Protein AF-A0A431IAG1-F1 (afdb_monomer_lite)

pLDDT: mean 83.74, std 14.58, range [38.97, 97.44]

Sequence (246 aa):
MGTIDPARPHVEPSSPAAPSHPAVTAVIEITDTVALPYTTGLQRVARELVSRLAADPDRSAVGAATDADADAAIRYRPTVWSVGADWYRDLTPDESDRLTHPGSTMPASTALAERFPRPAATAIRRVLAVPAMRDLRSRARLAARRHAERPHLGLVLPPPDRSTVLLDLEAAWNDPVPRDLLLGPWTRAGGASAALIADVLPLMRPEWFDSVLVRDFTRFILGHLHHSDLFLCISERTRLDLLDVA

Foldseek 3Di:
DDDDDDDDDPPDPDDPDDPQDPQFEAEEECACLLVPLAADPLSVVSLVVLVVLVVCLQAEAEDDDDPVCSNHNYYYHYWYQQLQQLAIFHDDPSSVVCSNPHHHDDDPLVVVLVVDDPVVSVVSNVVCLDPVNLLVVLVVVSVVSNVVCVVPPVGGDDQDAQSYEYEYSDPVLSHSDFLLSHQVVNVVSHYAYEYEDAADCCQVPVVVDRPSSSVSSVRNLVSCVVGHPYYHYPDPVRVVRSVVRD

Structure (mmCIF, N/CA/C/O backbone):
data_AF-A0A431IAG1-F1
#
_entry.id   AF-A0A431IAG1-F1
#
loop_
_atom_site.group_PDB
_atom_site.id
_atom_site.type_symbol
_atom_site.label_atom_id
_atom_site.label_alt_id
_atom_site.label_comp_id
_atom_site.label_asym_id
_atom_site.label_entity_id
_atom_site.label_seq_id
_atom_site.pdbx_PDB_ins_code
_atom_site.Cartn_x
_atom_site.Cartn_y
_atom_site.Cartn_z
_atom_site.occupancy
_atom_site.B_iso_or_equiv
_atom_site.auth_seq_id
_atom_site.auth_comp_id
_atom_site.auth_asym_id
_atom_site.auth_atom_id
_atom_site.pdbx_PDB_model_num
ATOM 1 N N . MET A 1 1 ? -56.743 -13.733 61.150 1.00 42.94 1 MET A N 1
ATOM 2 C CA . MET A 1 1 ? -56.390 -13.912 59.725 1.00 42.94 1 MET A CA 1
ATOM 3 C C . MET A 1 1 ? -55.894 -12.569 59.225 1.00 42.94 1 MET A C 1
ATOM 5 O O . MET A 1 1 ? -56.611 -11.593 59.387 1.00 42.94 1 MET A O 1
ATOM 9 N N . GLY A 1 2 ? -54.621 -12.512 58.831 1.00 38.97 2 GLY A N 1
ATOM 10 C CA . GLY A 1 2 ? -53.828 -11.285 58.725 1.00 38.97 2 GLY A CA 1
ATOM 11 C C . GLY A 1 2 ? -54.147 -10.405 57.517 1.00 38.97 2 GLY A C 1
ATOM 12 O O . GLY A 1 2 ? -54.563 -10.882 56.466 1.00 38.97 2 GLY A O 1
ATOM 13 N N . THR A 1 3 ? -53.928 -9.114 57.734 1.00 41.12 3 THR A N 1
ATOM 14 C CA . THR A 1 3 ? -53.978 -7.968 56.822 1.00 41.12 3 THR A CA 1
ATOM 15 C C . THR A 1 3 ? -52.984 -8.091 55.663 1.00 41.12 3 THR A C 1
ATOM 17 O O . THR A 1 3 ? -51.830 -8.454 55.883 1.00 41.12 3 THR A O 1
ATOM 20 N N . ILE A 1 4 ? -53.421 -7.761 54.444 1.00 44.62 4 ILE A N 1
ATOM 21 C CA . ILE A 1 4 ? -52.582 -7.720 53.238 1.00 44.62 4 ILE A CA 1
ATOM 22 C C . ILE A 1 4 ? -52.016 -6.301 53.102 1.00 44.62 4 ILE A C 1
ATOM 24 O O . ILE A 1 4 ? -52.769 -5.332 53.042 1.00 44.62 4 ILE A O 1
ATOM 28 N N . ASP A 1 5 ? -50.691 -6.211 53.102 1.00 46.94 5 ASP A N 1
ATOM 29 C CA . ASP A 1 5 ? -49.878 -4.997 52.989 1.00 46.94 5 ASP A CA 1
ATOM 30 C C . ASP A 1 5 ? -49.765 -4.553 51.511 1.00 46.94 5 ASP A C 1
ATOM 32 O O . ASP A 1 5 ? -49.428 -5.394 50.667 1.00 46.94 5 ASP A O 1
ATOM 36 N N . PRO A 1 6 ? -50.065 -3.292 51.137 1.00 47.78 6 PRO A N 1
ATOM 37 C CA . PRO A 1 6 ? -49.896 -2.820 49.770 1.00 47.78 6 PRO A CA 1
ATOM 38 C C . PRO A 1 6 ? -48.500 -2.211 49.543 1.00 47.78 6 PRO A C 1
ATOM 40 O O . PRO A 1 6 ? -47.968 -1.494 50.380 1.00 47.78 6 PRO A O 1
ATOM 43 N N . ALA A 1 7 ? -47.983 -2.417 48.327 1.00 49.44 7 ALA A N 1
ATOM 44 C CA . ALA A 1 7 ? -46.804 -1.782 47.722 1.00 49.44 7 ALA A CA 1
ATOM 45 C C . ALA A 1 7 ? -45.414 -2.355 48.077 1.00 49.44 7 ALA A C 1
ATOM 47 O O . ALA A 1 7 ? -44.673 -1.841 48.912 1.00 49.44 7 ALA A O 1
ATOM 48 N N . ARG A 1 8 ? -44.965 -3.314 47.255 1.00 44.56 8 ARG A N 1
ATOM 49 C CA . ARG A 1 8 ? -43.564 -3.355 46.811 1.00 44.56 8 ARG A CA 1
ATOM 50 C C . ARG A 1 8 ? -43.520 -3.073 45.308 1.00 44.56 8 ARG A C 1
ATOM 52 O O . ARG A 1 8 ? -44.146 -3.824 44.562 1.00 44.56 8 ARG A O 1
ATOM 59 N N . PRO A 1 9 ? -42.823 -2.023 44.842 1.00 45.06 9 PRO A N 1
ATOM 60 C CA . PRO A 1 9 ? -42.571 -1.862 43.419 1.00 45.06 9 PRO A CA 1
ATOM 61 C C . PRO A 1 9 ? -41.718 -3.038 42.934 1.00 45.06 9 PRO A C 1
ATOM 63 O O . PRO A 1 9 ? -40.683 -3.355 43.525 1.00 45.06 9 PRO A O 1
ATOM 66 N N . HIS A 1 10 ? -42.177 -3.702 41.874 1.00 42.09 10 HIS A N 1
ATOM 67 C CA . HIS A 1 10 ? -41.367 -4.651 41.124 1.00 42.09 10 HIS A CA 1
ATOM 68 C C . HIS A 1 10 ? -40.182 -3.883 40.532 1.00 42.09 10 HIS A C 1
ATOM 70 O O . HIS A 1 10 ? -40.342 -3.107 39.596 1.00 42.09 10 HIS A O 1
ATOM 76 N N . VAL A 1 11 ? -38.996 -4.075 41.105 1.00 49.94 11 VAL A N 1
ATOM 77 C CA . VAL A 1 11 ? -37.746 -3.739 40.428 1.00 49.94 11 VAL A CA 1
ATOM 78 C C . VAL A 1 11 ? -37.545 -4.842 39.400 1.00 49.94 11 VAL A C 1
ATOM 80 O O . VAL A 1 11 ? -37.226 -5.976 39.762 1.00 49.94 11 VAL A O 1
ATOM 83 N N . GLU A 1 12 ? -37.822 -4.541 38.132 1.00 41.91 12 GLU A N 1
ATOM 84 C CA . GLU A 1 12 ? -37.371 -5.398 37.041 1.00 41.91 12 GLU A CA 1
ATOM 85 C C . GLU A 1 12 ? -35.846 -5.519 37.148 1.00 41.91 12 GLU A C 1
ATOM 87 O O . GLU A 1 12 ? -35.165 -4.498 37.288 1.00 41.91 12 GLU A O 1
ATOM 92 N N . PRO A 1 13 ? -35.282 -6.738 37.141 1.00 41.75 13 PRO A N 1
ATOM 93 C CA . PRO A 1 13 ? -33.844 -6.882 37.051 1.00 41.75 13 PRO A CA 1
ATOM 94 C C . PRO A 1 13 ? -33.412 -6.250 35.732 1.00 41.75 13 PRO A C 1
ATOM 96 O O . PRO A 1 13 ? -33.809 -6.708 34.659 1.00 41.75 13 PRO A O 1
ATOM 99 N N . SER A 1 14 ? -32.625 -5.178 35.826 1.00 48.50 14 SER A N 1
ATOM 100 C CA . SER A 1 14 ? -31.938 -4.568 34.698 1.00 48.50 14 SER A CA 1
ATOM 101 C C . SER A 1 14 ? -31.304 -5.695 33.893 1.00 48.50 14 SER A C 1
ATOM 103 O O . SER A 1 14 ? -30.458 -6.423 34.421 1.00 48.50 14 SER A O 1
ATOM 105 N N . SER A 1 15 ? -31.748 -5.885 32.647 1.00 45.06 15 SER A N 1
ATOM 106 C CA . SER A 1 15 ? -31.074 -6.818 31.747 1.00 45.06 15 SER A CA 1
ATOM 107 C C . SER A 1 15 ? -29.585 -6.474 31.755 1.00 45.06 15 SER A C 1
ATOM 109 O O . SER A 1 15 ? -29.257 -5.286 31.655 1.00 45.06 15 SER A O 1
ATOM 111 N N . PRO A 1 16 ? -28.679 -7.457 31.909 1.00 43.50 16 PRO A N 1
ATOM 112 C CA . PRO A 1 16 ? -27.265 -7.184 31.738 1.00 43.50 16 PRO A CA 1
ATOM 113 C C . PRO A 1 16 ? -27.102 -6.557 30.355 1.00 43.50 16 PRO A C 1
ATOM 115 O O . PRO A 1 16 ? -27.591 -7.114 29.369 1.00 43.50 16 PRO A O 1
ATOM 118 N N . ALA A 1 17 ? -26.495 -5.367 30.308 1.00 47.59 17 ALA A N 1
ATOM 119 C CA . ALA A 1 17 ? -26.147 -4.715 29.056 1.00 47.59 17 ALA A CA 1
ATOM 120 C C . ALA A 1 17 ? -25.493 -5.768 28.158 1.00 47.59 17 ALA A C 1
ATOM 122 O O . ALA A 1 17 ? -24.587 -6.483 28.603 1.00 47.59 17 ALA A O 1
ATOM 123 N N . ALA A 1 18 ? -26.025 -5.930 26.945 1.00 41.41 18 ALA A N 1
ATOM 124 C CA . ALA A 1 18 ? -25.477 -6.874 25.988 1.00 41.41 18 ALA A CA 1
ATOM 125 C C . ALA A 1 18 ? -23.963 -6.625 25.886 1.00 41.41 18 ALA A C 1
ATOM 127 O O . ALA A 1 18 ? -23.555 -5.461 25.862 1.00 41.41 18 ALA A O 1
ATOM 128 N N . PRO A 1 19 ? -23.124 -7.675 25.887 1.00 40.66 19 PRO A N 1
ATOM 129 C CA . PRO A 1 19 ? -21.687 -7.493 25.780 1.00 40.66 19 PRO A CA 1
ATOM 130 C C . PRO A 1 19 ? -21.401 -6.674 24.520 1.00 40.66 19 PRO A C 1
ATOM 132 O O . PRO A 1 19 ? -21.745 -7.098 23.418 1.00 40.66 19 PRO A O 1
ATOM 135 N N . SER A 1 20 ? -20.811 -5.489 24.696 1.00 51.41 20 SER A N 1
ATOM 136 C CA . SER A 1 20 ? -20.268 -4.685 23.607 1.00 51.41 20 SER A CA 1
ATOM 137 C C . SER A 1 20 ? -19.291 -5.581 22.853 1.00 51.41 20 SER A C 1
ATOM 139 O O . SER A 1 20 ? -18.236 -5.934 23.388 1.00 51.41 20 SER A O 1
ATOM 141 N N . HIS A 1 21 ? -19.669 -6.048 21.663 1.00 47.19 21 HIS A N 1
ATOM 142 C CA . HIS A 1 21 ? -18.746 -6.793 20.816 1.00 47.19 21 HIS A CA 1
ATOM 143 C C . HIS A 1 21 ? -17.464 -5.961 20.660 1.00 47.19 21 HIS A C 1
ATOM 145 O O . HIS A 1 21 ? -17.564 -4.740 20.525 1.00 47.19 21 HIS A O 1
ATOM 151 N N . PRO A 1 22 ? -16.267 -6.570 20.709 1.00 52.97 22 PRO A N 1
ATOM 152 C CA . PRO A 1 22 ? -15.047 -5.810 20.495 1.00 52.97 22 PRO A CA 1
ATOM 153 C C . PRO A 1 22 ? -15.107 -5.209 19.089 1.00 52.97 22 PRO A C 1
ATOM 155 O O . PRO A 1 22 ? -15.224 -5.943 18.106 1.00 52.97 22 PRO A O 1
ATOM 158 N N . ALA A 1 23 ? -15.080 -3.878 19.009 1.00 75.69 23 ALA A N 1
ATOM 159 C CA . ALA A 1 23 ? -15.012 -3.155 17.750 1.00 75.69 23 ALA A CA 1
ATOM 160 C C . ALA A 1 23 ? -13.800 -3.662 16.960 1.00 75.69 23 ALA A C 1
ATOM 162 O O . ALA A 1 23 ? -12.670 -3.649 17.457 1.00 75.69 23 ALA A O 1
ATOM 163 N N . VAL A 1 24 ? -14.027 -4.134 15.736 1.00 87.12 24 VAL A N 1
ATOM 164 C CA . VAL A 1 24 ? -12.925 -4.551 14.863 1.00 87.12 24 VAL A CA 1
ATOM 165 C C . VAL A 1 24 ? -12.148 -3.302 14.469 1.00 87.12 24 VAL A C 1
ATOM 167 O O . VAL A 1 24 ? -12.741 -2.323 14.022 1.00 87.12 24 VAL A O 1
ATOM 170 N N . THR A 1 25 ? -10.825 -3.322 14.607 1.00 90.94 25 THR A N 1
ATOM 171 C CA . THR A 1 25 ? -9.966 -2.242 14.113 1.00 90.94 25 THR A CA 1
ATOM 172 C C . THR A 1 25 ? -9.345 -2.652 12.783 1.00 90.94 25 THR A C 1
ATOM 174 O O . THR A 1 25 ? -8.474 -3.514 12.731 1.00 90.94 25 THR A O 1
ATOM 177 N N . ALA A 1 26 ? -9.779 -2.019 11.700 1.00 92.94 26 ALA A N 1
ATOM 178 C CA . ALA A 1 26 ? -9.187 -2.145 10.379 1.00 92.94 26 ALA A CA 1
ATOM 179 C C . ALA A 1 26 ? -8.084 -1.090 10.207 1.00 92.94 26 ALA A C 1
ATOM 181 O O . ALA A 1 26 ? -8.354 0.082 9.950 1.00 92.94 26 ALA A O 1
ATOM 182 N N . VAL A 1 27 ? -6.832 -1.501 10.361 1.00 95.44 27 VAL A N 1
ATOM 183 C CA . VAL A 1 27 ? -5.648 -0.683 10.095 1.00 95.44 27 VAL A CA 1
ATOM 184 C C . VAL A 1 27 ? -5.444 -0.614 8.586 1.00 95.44 27 VAL A C 1
ATOM 186 O O . VAL A 1 27 ? -5.145 -1.624 7.964 1.00 95.44 27 VAL A O 1
ATOM 189 N N . ILE A 1 28 ? -5.645 0.553 7.981 1.00 95.19 28 ILE A N 1
ATOM 190 C CA . ILE A 1 28 ? -5.535 0.732 6.532 1.00 95.19 28 ILE A CA 1
ATOM 191 C C . ILE A 1 28 ? -4.123 1.201 6.212 1.00 95.19 28 ILE A C 1
ATOM 193 O O . ILE A 1 28 ? -3.739 2.319 6.558 1.00 95.19 28 ILE A O 1
ATOM 197 N N . GLU A 1 29 ? -3.362 0.357 5.530 1.00 93.69 29 GLU A N 1
ATOM 198 C CA . GLU A 1 29 ? -2.002 0.685 5.129 1.00 93.69 29 GLU A CA 1
ATOM 199 C C . GLU A 1 29 ? -2.008 1.668 3.953 1.00 93.69 29 GLU A C 1
ATOM 201 O O . GLU A 1 29 ? -2.563 1.370 2.896 1.00 93.69 29 GLU A O 1
ATOM 206 N N . ILE A 1 30 ? -1.412 2.851 4.152 1.00 93.81 30 ILE A N 1
ATOM 207 C CA . ILE A 1 30 ? -1.422 3.959 3.179 1.00 93.81 30 ILE A CA 1
ATOM 208 C C . ILE A 1 30 ? -0.059 4.658 3.017 1.00 93.81 30 ILE A C 1
ATOM 210 O O . ILE A 1 30 ? 0.004 5.827 2.611 1.00 93.81 30 ILE A O 1
ATOM 214 N N . THR A 1 31 ? 1.047 3.983 3.359 1.00 92.69 31 THR A N 1
ATOM 215 C CA . THR A 1 31 ? 2.400 4.576 3.344 1.00 92.69 31 THR A CA 1
ATOM 216 C C . THR A 1 31 ? 2.726 5.255 2.022 1.00 92.69 31 THR A C 1
ATOM 218 O O . THR A 1 31 ? 3.109 6.426 2.002 1.00 92.69 31 THR A O 1
ATOM 221 N N . ASP A 1 32 ? 2.568 4.552 0.903 1.00 90.06 32 ASP A N 1
ATOM 222 C CA . ASP A 1 32 ? 2.935 5.092 -0.404 1.00 90.06 32 ASP A CA 1
ATOM 223 C C . ASP A 1 32 ? 1.894 6.090 -0.930 1.00 90.06 32 ASP A C 1
ATOM 225 O O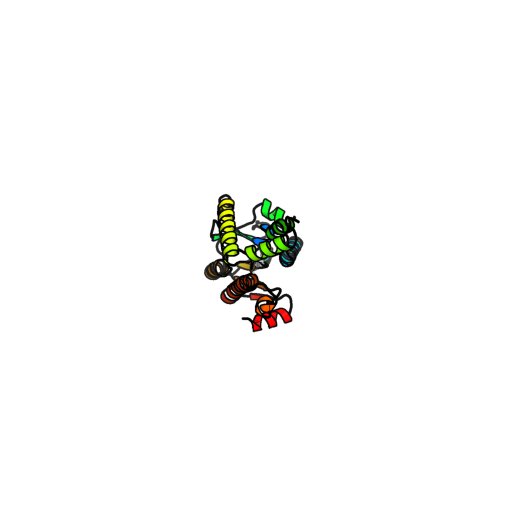 . ASP A 1 32 ? 2.267 7.055 -1.606 1.00 90.06 32 ASP A O 1
ATOM 229 N N . THR A 1 33 ? 0.619 5.935 -0.562 1.00 91.38 33 THR A N 1
ATOM 230 C CA . THR A 1 33 ? -0.470 6.873 -0.860 1.00 91.38 33 THR A CA 1
ATOM 231 C C . THR A 1 33 ? -0.148 8.268 -0.351 1.00 91.38 33 THR A C 1
ATOM 233 O O . THR A 1 33 ? -0.371 9.230 -1.089 1.00 91.38 33 THR A O 1
ATOM 236 N N . VAL A 1 34 ? 0.388 8.407 0.866 1.00 91.50 34 VAL A N 1
ATOM 237 C CA . VAL A 1 34 ? 0.715 9.724 1.447 1.00 91.50 34 VAL A CA 1
ATOM 238 C C . VAL A 1 34 ? 2.173 10.142 1.257 1.00 91.50 34 VAL A C 1
ATOM 240 O O . VAL A 1 34 ? 2.475 11.329 1.397 1.00 91.50 34 VAL A O 1
ATOM 243 N N . ALA A 1 35 ? 3.085 9.215 0.944 1.00 88.06 35 ALA A N 1
ATOM 244 C CA . ALA A 1 35 ? 4.505 9.522 0.751 1.00 88.06 35 ALA A CA 1
ATOM 245 C C . ALA A 1 35 ? 4.861 9.931 -0.686 1.00 88.06 35 ALA A C 1
ATOM 247 O O . ALA A 1 35 ? 5.852 10.638 -0.897 1.00 88.06 35 ALA A O 1
ATOM 248 N N . LEU A 1 36 ? 4.113 9.464 -1.690 1.00 84.81 36 LEU A N 1
ATOM 249 C CA . LEU A 1 36 ? 4.396 9.785 -3.086 1.00 84.81 36 LEU A CA 1
ATOM 250 C C . LEU A 1 36 ? 3.768 11.133 -3.480 1.00 84.81 36 LEU A C 1
ATOM 252 O O . LEU A 1 36 ? 2.621 11.412 -3.144 1.00 84.81 36 LEU A O 1
ATOM 256 N N . PRO A 1 37 ? 4.486 11.987 -4.235 1.00 79.94 37 PRO A N 1
ATOM 257 C CA . PRO A 1 37 ? 4.002 13.324 -4.586 1.00 79.94 37 PRO A CA 1
ATOM 258 C C . PRO A 1 37 ? 3.074 13.316 -5.821 1.00 79.94 37 PRO A C 1
ATOM 260 O O . PRO A 1 37 ? 2.817 14.358 -6.429 1.00 79.94 37 PRO A O 1
ATOM 263 N N . TYR A 1 38 ? 2.627 12.127 -6.222 1.00 82.25 38 TYR A N 1
ATOM 264 C CA . TYR A 1 38 ? 1.766 11.836 -7.361 1.00 82.25 38 TYR A CA 1
ATOM 265 C C . TYR A 1 38 ? 0.785 10.735 -6.968 1.00 82.25 38 TYR A C 1
ATOM 267 O O . TYR A 1 38 ? 1.046 9.994 -6.025 1.00 82.25 38 TYR A O 1
ATOM 275 N N . THR A 1 39 ? -0.315 10.604 -7.711 1.00 84.00 39 THR A N 1
ATOM 276 C CA . THR A 1 39 ? -1.381 9.644 -7.386 1.00 84.00 39 THR A CA 1
ATOM 277 C C . THR A 1 39 ? -1.566 8.612 -8.499 1.00 84.00 39 THR A C 1
ATOM 279 O O . THR A 1 39 ? -1.832 8.968 -9.651 1.00 84.00 39 THR A O 1
ATOM 282 N N . THR A 1 40 ? -1.460 7.327 -8.162 1.00 85.25 40 THR A N 1
ATOM 283 C CA . THR A 1 40 ? -1.791 6.201 -9.052 1.00 85.25 40 THR A CA 1
ATOM 284 C C . THR A 1 40 ? -3.286 5.852 -9.003 1.00 85.25 40 THR A C 1
ATOM 286 O O . THR A 1 40 ? -4.050 6.408 -8.216 1.00 85.25 40 THR A O 1
ATOM 289 N N . GLY A 1 41 ? -3.734 4.927 -9.860 1.00 85.88 41 GLY A N 1
ATOM 290 C CA . GLY A 1 41 ? -5.124 4.455 -9.846 1.00 85.88 41 GLY A CA 1
ATOM 291 C C . GLY A 1 41 ? -5.538 3.851 -8.500 1.00 85.88 41 GLY A C 1
ATOM 292 O O . GLY A 1 41 ? -6.564 4.243 -7.956 1.00 85.88 41 GLY A O 1
ATOM 293 N N . LEU A 1 42 ? -4.713 2.969 -7.932 1.00 86.81 42 LEU A N 1
ATOM 294 C CA . LEU A 1 42 ? -4.999 2.318 -6.647 1.00 86.81 42 LEU A CA 1
ATOM 295 C C . LEU A 1 42 ? -4.940 3.288 -5.464 1.00 86.81 42 LEU A C 1
ATOM 297 O O . LEU A 1 42 ? -5.784 3.225 -4.580 1.00 86.81 42 LEU A O 1
ATOM 301 N N . GLN A 1 43 ? -4.052 4.280 -5.507 1.00 90.00 43 GLN A N 1
ATOM 302 C CA . GLN A 1 43 ? -4.020 5.330 -4.485 1.00 90.00 43 GLN A CA 1
ATOM 303 C C . GLN A 1 43 ? -5.283 6.202 -4.506 1.00 90.00 43 GLN A C 1
ATOM 305 O O . GLN A 1 43 ? -5.741 6.640 -3.453 1.00 90.00 43 GLN A O 1
ATOM 310 N N . ARG A 1 44 ? -5.894 6.434 -5.682 1.00 89.75 44 ARG A N 1
ATOM 311 C CA . ARG A 1 44 ? -7.226 7.067 -5.751 1.00 89.75 44 ARG A CA 1
ATOM 312 C C . ARG A 1 44 ? -8.296 6.201 -5.093 1.00 89.75 44 ARG A C 1
ATOM 314 O O . ARG A 1 44 ? -9.139 6.748 -4.397 1.00 89.75 44 ARG A O 1
ATOM 321 N N . VAL A 1 45 ? -8.248 4.881 -5.290 1.00 89.38 45 VAL A N 1
ATOM 322 C CA . VAL A 1 45 ? -9.185 3.942 -4.650 1.00 89.38 45 VAL A CA 1
ATOM 323 C C . VAL A 1 45 ? -9.038 3.979 -3.131 1.00 89.38 45 VAL A C 1
ATOM 325 O O . VAL A 1 45 ? -10.044 4.122 -2.445 1.00 89.38 45 VAL A O 1
ATOM 328 N N . ALA A 1 46 ? -7.810 3.924 -2.605 1.00 91.31 46 ALA A N 1
ATOM 329 C CA . ALA A 1 46 ? -7.561 4.005 -1.166 1.00 91.31 46 ALA A CA 1
ATOM 330 C C . ALA A 1 46 ? -8.106 5.313 -0.564 1.00 91.31 46 ALA A C 1
ATOM 332 O O . ALA A 1 46 ? -8.830 5.285 0.429 1.00 91.31 46 ALA A O 1
ATOM 333 N N . ARG A 1 47 ? -7.831 6.457 -1.206 1.00 92.56 47 ARG A N 1
ATOM 334 C CA . ARG A 1 47 ? -8.324 7.780 -0.777 1.00 92.56 47 ARG A CA 1
ATOM 335 C C . ARG A 1 47 ? -9.845 7.875 -0.797 1.00 92.56 47 ARG A C 1
ATOM 337 O O . ARG A 1 47 ? -10.441 8.312 0.182 1.00 92.56 47 ARG A O 1
ATOM 344 N N . GLU A 1 48 ? -10.465 7.444 -1.892 1.00 91.88 48 GLU A N 1
ATOM 345 C CA . GLU A 1 48 ? -11.921 7.445 -2.039 1.00 91.88 48 GLU A CA 1
ATOM 346 C C . GLU A 1 48 ? -12.579 6.540 -0.994 1.00 91.88 48 GLU A C 1
ATOM 348 O O . GLU A 1 48 ? -13.568 6.931 -0.378 1.00 91.88 48 GLU A O 1
ATOM 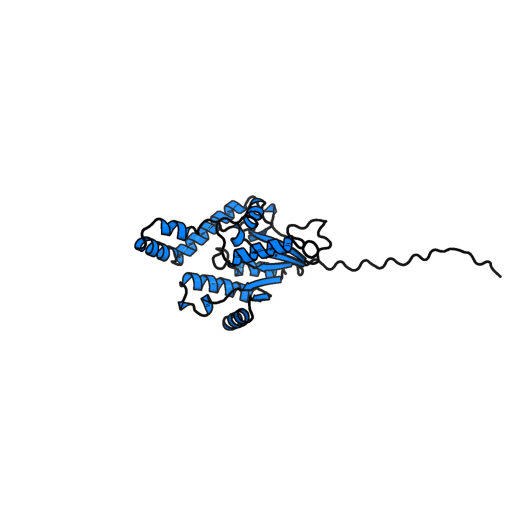353 N N . LEU A 1 49 ? -12.019 5.350 -0.750 1.00 89.62 49 LEU A N 1
ATOM 354 C CA . LEU A 1 49 ? -12.536 4.436 0.261 1.00 89.62 49 LEU A CA 1
ATOM 355 C C . LEU A 1 49 ? -12.467 5.065 1.654 1.00 89.62 49 LEU A C 1
ATOM 357 O O . LEU A 1 49 ? -13.483 5.111 2.339 1.00 89.62 49 LEU A O 1
ATOM 361 N N . VAL A 1 50 ? -11.303 5.586 2.055 1.00 90.38 50 VAL A N 1
ATOM 362 C CA . VAL A 1 50 ? -11.141 6.237 3.364 1.00 90.38 50 VAL A CA 1
ATOM 363 C C . VAL A 1 50 ? -12.096 7.425 3.507 1.00 90.38 50 VAL A C 1
ATOM 365 O O . VAL A 1 50 ? -12.742 7.564 4.542 1.00 90.38 50 VAL A O 1
ATOM 368 N N . SER A 1 51 ? -12.247 8.244 2.461 1.00 90.44 51 SER A N 1
ATOM 369 C CA . SER A 1 51 ? -13.172 9.382 2.470 1.00 90.44 51 SER A CA 1
ATOM 370 C C . SER A 1 51 ? -14.630 8.951 2.641 1.00 90.44 51 SER A C 1
ATOM 372 O O . SER A 1 51 ? -15.353 9.567 3.422 1.00 90.44 51 SER A O 1
ATOM 374 N N . ARG A 1 52 ? -15.067 7.884 1.960 1.00 89.56 52 ARG A N 1
ATOM 375 C CA . ARG A 1 52 ? -16.433 7.355 2.101 1.00 89.56 52 ARG A CA 1
ATOM 376 C C . ARG A 1 52 ? -16.684 6.737 3.468 1.00 89.56 52 ARG A C 1
ATOM 378 O O . ARG A 1 52 ? -17.753 6.952 4.022 1.00 89.56 52 ARG A O 1
ATOM 385 N N . LEU A 1 53 ? -15.707 6.011 4.010 1.00 87.00 53 LEU A N 1
ATOM 386 C CA . LEU A 1 53 ? -15.791 5.442 5.356 1.00 87.00 53 LEU A CA 1
ATOM 387 C C . LEU A 1 53 ? -15.895 6.541 6.421 1.00 87.00 53 LEU A C 1
ATOM 389 O O . LEU A 1 53 ? -16.633 6.384 7.384 1.00 87.00 53 LEU A O 1
ATOM 393 N N . ALA A 1 54 ? -15.213 7.674 6.226 1.00 81.88 54 ALA A N 1
ATOM 394 C CA . ALA A 1 54 ? -15.302 8.821 7.130 1.00 81.88 54 ALA A CA 1
ATOM 395 C C . ALA A 1 54 ? -16.646 9.567 7.037 1.00 81.88 54 ALA A C 1
ATOM 397 O O . ALA A 1 54 ? -17.029 10.259 7.976 1.00 81.88 54 ALA A O 1
ATOM 398 N N . ALA A 1 55 ? -17.356 9.441 5.913 1.00 80.94 55 ALA A N 1
ATOM 399 C CA . ALA A 1 55 ? -18.650 10.082 5.683 1.00 80.94 55 ALA A CA 1
ATOM 400 C C . ALA A 1 55 ? -19.856 9.248 6.167 1.00 80.94 55 ALA A C 1
ATOM 402 O O . ALA A 1 55 ? -20.980 9.743 6.098 1.00 80.94 55 ALA A O 1
ATOM 403 N N . ASP A 1 56 ? -19.640 8.017 6.651 1.00 76.75 56 ASP A N 1
ATOM 404 C CA . ASP A 1 56 ? -20.673 7.111 7.186 1.00 76.75 56 ASP A CA 1
ATOM 405 C C . ASP A 1 56 ? -20.476 6.874 8.704 1.00 76.75 56 ASP A C 1
ATOM 407 O O . ASP A 1 56 ? -20.053 5.789 9.127 1.00 76.75 56 ASP A O 1
ATOM 411 N N . PRO A 1 57 ? -20.738 7.896 9.548 1.00 65.88 57 PRO A N 1
ATOM 412 C CA . PRO A 1 57 ? -20.435 7.857 10.981 1.00 65.88 57 PRO A CA 1
ATOM 413 C C . PRO A 1 57 ? -21.288 6.843 11.755 1.00 65.88 57 PRO A C 1
ATOM 415 O O . PRO A 1 57 ? -20.868 6.366 12.805 1.00 65.88 57 PRO A O 1
ATOM 418 N N . ASP A 1 58 ? -22.454 6.463 11.224 1.00 63.28 58 ASP A N 1
ATOM 419 C CA . ASP A 1 58 ? -23.370 5.513 11.867 1.00 63.28 58 ASP A CA 1
ATOM 420 C C . ASP A 1 58 ? -22.840 4.067 11.828 1.00 63.28 58 ASP A C 1
ATOM 422 O O . ASP A 1 58 ? -23.359 3.183 12.512 1.00 63.28 58 ASP A O 1
ATOM 426 N N . ARG A 1 59 ? -21.818 3.793 11.003 1.00 61.72 59 ARG A N 1
ATOM 427 C CA . ARG A 1 59 ? -21.262 2.445 10.796 1.00 61.72 59 ARG A CA 1
ATOM 428 C C . ARG A 1 59 ? -19.761 2.354 11.016 1.00 61.72 59 ARG A C 1
ATOM 430 O O . ARG A 1 59 ? -19.243 1.241 11.118 1.00 61.72 59 ARG A O 1
ATOM 437 N N . SER A 1 60 ? -19.053 3.480 11.000 1.00 62.62 60 SER A N 1
ATOM 438 C CA . SER A 1 60 ? -17.594 3.521 10.922 1.00 62.62 60 SER A CA 1
ATOM 439 C C . SER A 1 60 ? -17.025 4.715 11.683 1.00 62.62 60 SER A C 1
ATOM 441 O O . SER A 1 60 ? -17.396 5.854 11.429 1.00 62.62 60 SER A O 1
ATOM 443 N N . ALA A 1 61 ? -16.058 4.456 12.562 1.00 73.25 61 ALA A N 1
ATOM 444 C CA . ALA A 1 61 ? -15.180 5.497 13.097 1.00 73.25 61 ALA A CA 1
ATOM 445 C C . ALA A 1 61 ? -13.880 5.520 12.286 1.00 73.25 61 ALA A C 1
ATOM 447 O O . ALA A 1 61 ? -13.308 4.456 12.038 1.00 73.25 61 ALA A O 1
ATOM 448 N N . VAL A 1 62 ? -13.400 6.699 11.877 1.00 75.56 62 VAL A N 1
ATOM 449 C CA . VAL A 1 62 ? -12.149 6.833 11.113 1.00 75.56 62 VAL A CA 1
ATOM 450 C C . VAL A 1 62 ? -11.125 7.668 11.871 1.00 75.56 62 VAL A C 1
ATOM 452 O O . VAL A 1 62 ? -11.376 8.829 12.179 1.00 75.56 62 VAL A O 1
ATOM 455 N N . GLY A 1 63 ? -9.943 7.097 12.113 1.00 72.75 63 GLY A N 1
ATOM 456 C CA . GLY A 1 63 ? -8.829 7.767 12.791 1.00 72.75 63 GLY A CA 1
ATOM 457 C C . GLY A 1 63 ? -8.430 7.115 14.117 1.00 72.75 63 GLY A C 1
ATOM 458 O O . GLY A 1 63 ? -8.680 5.930 14.351 1.00 72.75 63 GLY A O 1
ATOM 459 N N . ALA A 1 64 ? -7.741 7.882 14.967 1.00 67.62 64 ALA A N 1
ATOM 460 C CA . ALA A 1 64 ? -7.355 7.436 16.304 1.00 67.62 64 ALA A CA 1
ATOM 461 C C . ALA A 1 64 ? -8.593 7.263 17.198 1.00 67.62 64 ALA A C 1
ATOM 463 O O . ALA A 1 64 ? -9.557 8.010 17.069 1.00 67.62 64 ALA A O 1
ATOM 464 N N . ALA A 1 65 ? -8.553 6.286 18.109 1.00 66.12 65 ALA A N 1
ATOM 465 C CA . ALA A 1 65 ? -9.679 5.992 18.989 1.00 66.12 65 ALA A CA 1
ATOM 466 C C . ALA A 1 65 ? -10.004 7.180 19.906 1.00 66.12 65 ALA A C 1
ATOM 468 O O . ALA A 1 65 ? -9.137 7.654 20.643 1.00 66.12 65 ALA A O 1
ATOM 469 N N . THR A 1 66 ? -11.262 7.607 19.891 1.00 66.62 66 THR A N 1
ATOM 470 C CA . THR A 1 66 ? -11.831 8.569 20.836 1.00 66.62 66 THR A CA 1
ATOM 471 C C . THR A 1 66 ? -12.955 7.921 21.644 1.00 66.62 66 THR A C 1
ATOM 473 O O . THR A 1 66 ? -13.543 6.925 21.221 1.00 66.62 66 THR A O 1
ATOM 476 N N . ASP A 1 67 ? -13.284 8.488 22.808 1.00 61.53 67 ASP A N 1
ATOM 477 C CA . ASP A 1 67 ? -14.378 7.986 23.658 1.00 61.53 67 ASP A CA 1
ATOM 478 C C . ASP A 1 67 ? -15.749 8.034 22.952 1.00 61.53 67 ASP A C 1
ATOM 480 O O . ASP A 1 67 ? -16.656 7.285 23.305 1.00 61.53 67 ASP A O 1
ATOM 484 N N . ALA A 1 68 ? -15.893 8.879 21.924 1.00 60.66 68 ALA A N 1
ATOM 485 C CA . ALA A 1 68 ? -17.095 8.982 21.098 1.00 60.66 68 ALA A CA 1
ATOM 486 C C . ALA A 1 68 ? -17.267 7.806 20.114 1.00 60.66 68 ALA A C 1
ATOM 488 O O . ALA A 1 68 ? -18.352 7.625 19.571 1.00 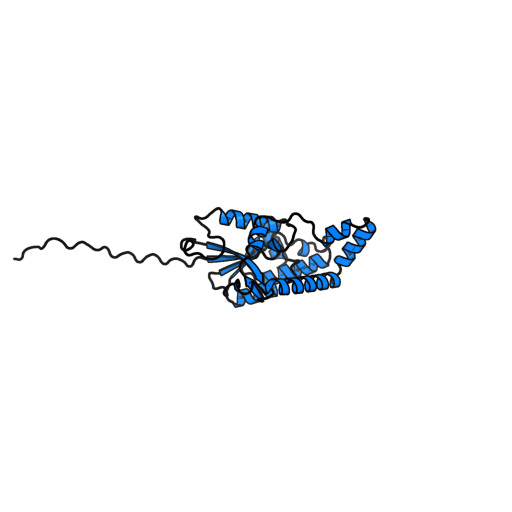60.66 68 ALA A O 1
ATOM 489 N N . ASP A 1 69 ? -16.229 6.987 19.912 1.00 62.78 69 ASP A N 1
ATOM 490 C CA . ASP A 1 69 ? -16.223 5.876 18.951 1.00 62.78 69 ASP A CA 1
ATOM 491 C C . ASP A 1 69 ? -16.629 4.533 19.582 1.00 62.78 69 ASP A C 1
ATOM 493 O O . ASP A 1 69 ? -16.402 3.479 18.983 1.00 62.78 69 ASP A O 1
ATOM 497 N N . ALA A 1 70 ? -17.147 4.540 20.815 1.00 62.22 70 ALA A N 1
ATOM 498 C CA . ALA A 1 70 ? -17.466 3.323 21.565 1.00 62.22 70 ALA A CA 1
ATOM 499 C C . ALA A 1 70 ? -18.566 2.472 20.901 1.00 62.22 70 ALA A C 1
ATOM 501 O O . ALA A 1 70 ? -18.560 1.250 21.049 1.00 62.22 70 ALA A O 1
ATOM 502 N N . ASP A 1 71 ? -19.457 3.109 20.137 1.00 64.31 71 ASP A N 1
ATOM 503 C CA . ASP A 1 71 ? -20.615 2.462 19.510 1.00 64.31 71 ASP A CA 1
ATOM 504 C C . ASP A 1 71 ? -20.346 1.983 18.067 1.00 64.31 71 ASP A C 1
ATOM 506 O O . ASP A 1 71 ? -21.179 1.296 17.471 1.00 64.31 71 ASP A O 1
ATOM 510 N N . ALA A 1 72 ? -19.183 2.307 17.485 1.00 68.19 72 ALA A N 1
ATOM 511 C CA . ALA A 1 72 ? -18.850 1.912 16.117 1.00 68.19 72 ALA A CA 1
ATOM 512 C C . ALA A 1 72 ? -18.508 0.414 16.028 1.00 68.19 72 ALA A C 1
ATOM 514 O O . ALA A 1 72 ? -17.600 -0.078 16.699 1.00 68.19 72 ALA A O 1
ATOM 515 N N . ALA A 1 73 ? -19.180 -0.313 15.128 1.00 76.00 73 ALA A N 1
ATOM 516 C CA . ALA A 1 73 ? -18.922 -1.740 14.912 1.00 76.00 73 ALA A CA 1
ATOM 517 C C . ALA A 1 73 ? -17.518 -2.014 14.337 1.00 76.00 73 ALA A C 1
ATOM 519 O O . ALA A 1 73 ? -16.896 -3.034 14.652 1.00 76.00 73 ALA A O 1
ATOM 520 N N . ILE A 1 74 ? -17.023 -1.108 13.485 1.00 84.31 74 ILE A N 1
ATOM 521 C CA . ILE A 1 74 ? -15.685 -1.168 12.890 1.00 84.31 74 ILE A CA 1
ATOM 522 C C . ILE A 1 74 ? -15.027 0.208 12.997 1.00 84.31 74 ILE A C 1
ATOM 524 O O . ILE A 1 74 ? -15.614 1.228 12.633 1.00 84.31 74 ILE A O 1
ATOM 528 N N . ARG A 1 75 ? -13.774 0.225 13.450 1.00 87.06 75 ARG A N 1
ATOM 529 C CA . ARG A 1 75 ? -12.900 1.396 13.420 1.00 87.06 75 ARG A CA 1
ATOM 530 C C . ARG A 1 75 ? -11.889 1.246 12.295 1.00 87.06 75 ARG A C 1
ATOM 532 O O . ARG A 1 75 ? -11.090 0.316 12.305 1.00 87.06 75 ARG A O 1
ATOM 539 N N . TYR A 1 76 ? -11.874 2.181 11.359 1.00 90.12 76 TYR A N 1
ATOM 540 C CA . TYR A 1 76 ? -10.878 2.244 10.300 1.00 90.12 76 TYR A CA 1
ATOM 541 C C . TYR A 1 76 ? -9.776 3.224 10.683 1.00 90.12 76 TYR A C 1
ATOM 543 O O . TYR A 1 76 ? -10.027 4.383 10.997 1.00 90.12 76 TYR A O 1
ATOM 551 N N . ARG A 1 77 ? -8.527 2.776 10.654 1.00 92.12 77 ARG A N 1
ATOM 552 C CA . ARG A 1 77 ? -7.381 3.567 11.092 1.00 92.12 77 ARG A CA 1
ATOM 553 C C . ARG A 1 77 ? -6.364 3.646 9.960 1.00 92.12 77 ARG A C 1
ATOM 555 O O . ARG A 1 77 ? -5.590 2.708 9.800 1.00 92.12 77 ARG A O 1
ATOM 562 N N . PRO A 1 78 ? -6.376 4.714 9.144 1.00 94.94 78 PRO A N 1
ATOM 563 C CA . PRO A 1 78 ? -5.343 4.933 8.142 1.00 94.94 78 PRO A CA 1
ATOM 564 C C . PRO A 1 78 ? -3.984 5.125 8.817 1.00 94.94 78 PRO A C 1
ATOM 566 O O . PRO A 1 78 ? -3.858 5.932 9.738 1.00 94.94 78 PRO A O 1
ATOM 569 N N . THR A 1 79 ? -2.976 4.374 8.386 1.00 94.94 79 THR A N 1
ATOM 570 C CA . THR A 1 79 ? -1.662 4.316 9.041 1.00 94.94 79 THR A CA 1
ATOM 571 C C . THR A 1 79 ? -0.539 4.227 8.029 1.00 94.94 79 THR A C 1
ATOM 573 O O . THR A 1 79 ? -0.746 3.842 6.880 1.00 94.94 79 THR A O 1
ATOM 576 N N . VAL A 1 80 ? 0.668 4.546 8.483 1.00 94.12 80 VAL A N 1
ATOM 577 C CA . VAL A 1 80 ? 1.884 4.381 7.686 1.00 94.12 80 VAL A CA 1
ATOM 578 C C . VAL A 1 80 ? 2.904 3.534 8.422 1.00 94.12 80 VAL A C 1
ATOM 580 O O . VAL A 1 80 ? 2.976 3.530 9.654 1.00 94.12 80 VAL A O 1
ATOM 583 N N . TRP A 1 81 ? 3.732 2.838 7.657 1.00 93.31 81 TRP A N 1
ATOM 584 C CA . TRP A 1 81 ? 4.888 2.127 8.158 1.00 93.31 81 TRP A CA 1
ATOM 585 C C . TRP A 1 81 ? 5.996 3.103 8.557 1.00 93.31 81 TRP A C 1
ATOM 587 O O . TRP A 1 81 ? 6.596 3.787 7.719 1.00 93.31 81 TRP A O 1
ATOM 597 N N . SER A 1 82 ? 6.330 3.121 9.845 1.00 92.19 82 SER A N 1
ATOM 598 C CA . SER A 1 82 ? 7.485 3.846 10.353 1.00 92.19 82 SER A CA 1
ATOM 599 C C . SER A 1 82 ? 8.734 2.984 10.243 1.00 92.19 82 SER A C 1
ATOM 601 O O . SER A 1 82 ? 8.971 2.068 11.028 1.00 92.19 82 SER A O 1
ATOM 603 N N . VAL A 1 83 ? 9.621 3.353 9.322 1.00 89.94 83 VAL A N 1
ATOM 604 C CA . VAL A 1 83 ? 10.947 2.722 9.210 1.00 89.94 83 VAL A CA 1
ATOM 605 C C . VAL A 1 83 ? 11.805 2.964 10.466 1.00 89.94 83 VAL A C 1
ATOM 607 O O . VAL A 1 83 ? 12.768 2.241 10.706 1.00 89.94 83 VAL A O 1
ATOM 610 N N . GLY A 1 84 ? 11.503 4.010 11.244 1.00 86.75 84 GLY A N 1
ATOM 611 C CA . GLY A 1 84 ? 12.200 4.311 12.496 1.00 86.75 84 GLY A CA 1
ATOM 612 C C . GLY A 1 84 ? 11.808 3.374 13.639 1.00 86.75 84 GLY A C 1
ATOM 613 O O . GLY A 1 84 ? 12.677 2.997 14.422 1.00 86.75 84 GLY A O 1
ATOM 614 N N . ALA A 1 85 ? 10.530 2.997 13.709 1.00 89.56 85 ALA A N 1
ATOM 615 C CA . ALA A 1 85 ? 10.000 2.087 14.723 1.00 89.56 85 ALA A CA 1
ATOM 616 C C . ALA A 1 85 ? 9.970 0.615 14.282 1.00 89.56 85 ALA A C 1
ATOM 618 O O . ALA A 1 85 ? 9.758 -0.251 15.122 1.00 89.56 85 ALA A O 1
ATOM 619 N N . ASP A 1 86 ? 10.167 0.346 12.986 1.00 91.31 86 ASP A N 1
ATOM 620 C CA . ASP A 1 86 ? 9.923 -0.964 12.366 1.00 91.31 86 ASP A CA 1
ATOM 621 C C . ASP A 1 86 ? 8.496 -1.465 12.654 1.00 91.31 86 ASP A C 1
ATOM 623 O O . ASP A 1 86 ? 8.269 -2.635 12.952 1.00 91.31 86 ASP A O 1
ATOM 627 N N . TRP A 1 87 ? 7.539 -0.527 12.635 1.00 94.62 87 TRP A N 1
ATOM 628 C CA . TRP A 1 87 ? 6.136 -0.768 12.960 1.00 94.62 87 TRP A CA 1
ATOM 629 C C . TRP A 1 87 ? 5.208 0.277 12.337 1.00 94.62 87 TRP A C 1
ATOM 631 O O . TRP A 1 87 ? 5.655 1.334 11.885 1.00 94.62 87 TRP A O 1
ATOM 641 N N . TYR A 1 88 ? 3.902 0.012 12.358 1.00 94.75 88 TYR A N 1
ATOM 642 C CA . TYR A 1 88 ? 2.889 0.982 11.951 1.00 94.75 88 TYR A CA 1
ATOM 643 C C . TYR A 1 88 ? 2.715 2.098 12.983 1.00 94.75 88 TYR A C 1
ATOM 645 O O . TYR A 1 88 ? 2.871 1.893 14.191 1.00 94.75 88 TYR A O 1
ATOM 653 N N . ARG A 1 89 ? 2.355 3.287 12.499 1.00 95.12 89 ARG A N 1
ATOM 654 C CA . ARG A 1 89 ? 2.008 4.453 13.316 1.00 95.12 89 ARG A CA 1
ATOM 655 C C . ARG A 1 89 ? 0.819 5.212 12.740 1.00 95.12 89 ARG A C 1
ATOM 657 O O . ARG A 1 89 ? 0.521 5.102 11.548 1.00 95.12 89 ARG A O 1
ATOM 664 N N . ASP A 1 90 ? 0.196 6.028 13.582 1.00 95.25 90 ASP A N 1
ATOM 665 C CA . ASP A 1 90 ? -0.774 7.021 13.125 1.00 95.25 90 ASP A CA 1
ATOM 666 C C . ASP A 1 90 ? -0.148 8.038 12.172 1.00 95.25 90 ASP A C 1
ATOM 668 O O . ASP A 1 90 ? 1.062 8.306 12.199 1.00 95.25 90 ASP A O 1
ATOM 672 N N . LEU A 1 91 ? -1.008 8.637 11.349 1.00 94.44 91 LEU A N 1
ATOM 673 C CA . LEU A 1 91 ? -0.650 9.761 10.498 1.00 94.44 91 LEU A CA 1
ATOM 674 C C . LEU A 1 91 ? -0.284 10.988 11.331 1.00 94.44 91 LEU A C 1
ATOM 676 O O . LEU A 1 91 ? -0.919 11.319 12.333 1.00 94.44 91 LEU A O 1
ATOM 680 N N . THR A 1 92 ? 0.709 11.718 10.850 1.00 94.06 92 THR A N 1
ATOM 681 C CA . THR A 1 92 ? 0.936 13.106 11.253 1.00 94.06 92 THR A CA 1
ATOM 682 C C . THR A 1 92 ? -0.137 14.022 10.642 1.00 94.06 92 THR A C 1
ATOM 684 O O . THR A 1 92 ? -0.756 13.651 9.641 1.00 94.06 92 THR A O 1
ATOM 687 N N . PRO A 1 93 ? -0.343 15.245 11.169 1.00 92.62 93 PRO A N 1
ATOM 688 C CA . PRO A 1 93 ? -1.266 16.209 10.563 1.00 92.62 93 PRO A CA 1
ATOM 689 C C . PRO A 1 93 ? -0.984 16.473 9.076 1.00 92.62 93 PRO A C 1
ATOM 691 O O . PRO A 1 93 ? -1.912 16.491 8.272 1.00 92.62 93 PRO A O 1
ATOM 694 N N . ASP A 1 94 ? 0.293 16.580 8.696 1.00 92.50 94 ASP A N 1
ATOM 695 C CA . ASP A 1 94 ? 0.710 16.778 7.303 1.00 92.50 94 ASP A CA 1
ATOM 696 C C . ASP A 1 94 ? 0.376 15.568 6.417 1.00 92.50 94 ASP A C 1
ATOM 698 O O . ASP A 1 94 ? 0.052 15.716 5.241 1.00 92.50 94 ASP A O 1
ATOM 702 N N . GLU A 1 95 ? 0.459 14.346 6.947 1.00 94.06 95 GLU A N 1
ATOM 703 C CA . GLU A 1 95 ? 0.086 13.133 6.209 1.00 94.06 95 GLU A CA 1
ATOM 704 C C . GLU A 1 95 ? -1.425 12.994 6.060 1.00 94.06 95 GLU A C 1
ATOM 706 O O . GLU A 1 95 ? -1.884 12.603 4.987 1.00 94.06 95 GLU A O 1
ATOM 711 N N . SER A 1 96 ? -2.191 13.358 7.089 1.00 93.56 96 SER A N 1
ATOM 712 C CA . SER A 1 96 ? -3.652 13.446 7.019 1.00 93.56 96 SER A CA 1
ATOM 713 C C . SER A 1 96 ? -4.100 14.475 5.977 1.00 93.56 96 SER A C 1
ATOM 715 O O . SER A 1 96 ? -5.003 14.203 5.180 1.00 93.56 96 SER A O 1
ATOM 717 N N . ASP A 1 97 ? -3.424 15.626 5.914 1.00 92.75 97 ASP A N 1
ATOM 718 C CA . ASP A 1 97 ? -3.649 16.614 4.859 1.00 92.75 97 ASP A CA 1
ATOM 719 C C . ASP A 1 97 ? -3.301 16.036 3.484 1.00 92.75 97 ASP A C 1
ATOM 721 O O . ASP A 1 97 ? -4.143 16.036 2.590 1.00 92.75 97 ASP A O 1
ATOM 725 N N . ARG A 1 98 ? -2.124 15.414 3.326 1.00 92.75 98 ARG A N 1
ATOM 726 C CA . ARG A 1 98 ? -1.733 14.758 2.066 1.00 92.75 98 ARG A CA 1
ATOM 727 C C . ARG A 1 98 ? -2.655 13.620 1.657 1.00 92.75 98 ARG A C 1
ATOM 729 O O . ARG A 1 98 ? -2.718 13.339 0.460 1.00 92.75 98 ARG A O 1
ATOM 736 N N . LEU A 1 99 ? -3.333 12.943 2.586 1.00 92.25 99 LEU A N 1
ATOM 737 C CA . LEU A 1 99 ? -4.337 11.911 2.301 1.00 92.25 99 LEU A CA 1
ATOM 738 C C . LEU A 1 99 ? -5.629 12.510 1.722 1.00 92.25 99 LEU A C 1
ATOM 740 O O . LEU A 1 99 ? -6.265 11.892 0.867 1.00 92.25 99 LEU A O 1
ATOM 744 N N . THR A 1 100 ? -5.964 13.735 2.113 1.00 90.69 100 THR A N 1
ATOM 745 C CA . THR A 1 100 ? -7.159 14.449 1.638 1.00 90.69 100 THR A CA 1
ATOM 746 C C . THR A 1 100 ? -6.865 15.268 0.377 1.00 90.69 100 THR A C 1
ATOM 748 O O . THR A 1 100 ? -7.659 15.301 -0.560 1.00 90.69 100 THR A O 1
ATOM 751 N N . HIS A 1 101 ? -5.675 15.862 0.309 1.00 89.19 101 HIS A N 1
ATOM 752 C CA . HIS A 1 101 ? -5.235 16.789 -0.727 1.00 89.19 101 HIS A CA 1
ATOM 753 C C . HIS A 1 101 ? -3.985 16.233 -1.438 1.00 89.19 101 HIS A C 1
ATOM 755 O O . HIS A 1 101 ? -2.854 16.623 -1.135 1.00 89.19 101 HIS A O 1
ATOM 761 N N . PRO A 1 102 ? -4.149 15.274 -2.373 1.00 85.50 102 PRO A N 1
ATOM 762 C CA . PRO A 1 102 ? -3.020 14.672 -3.073 1.00 85.50 102 PRO A CA 1
ATOM 763 C C . PRO A 1 102 ? -2.236 15.686 -3.907 1.00 85.50 102 PRO A C 1
ATOM 765 O O . PRO A 1 102 ? -2.800 16.529 -4.606 1.00 85.50 102 PRO A O 1
ATOM 768 N N . GLY A 1 103 ? -0.914 15.517 -3.929 1.00 77.81 103 GLY A N 1
ATOM 769 C CA . GLY A 1 103 ? -0.051 16.221 -4.870 1.00 77.81 103 GLY A CA 1
ATOM 770 C C . GLY A 1 103 ? -0.304 15.797 -6.323 1.00 77.81 103 GLY A C 1
ATOM 771 O O . GLY A 1 103 ? -0.597 14.636 -6.619 1.00 77.81 103 GLY A O 1
ATOM 772 N N . SER A 1 104 ? -0.137 16.743 -7.247 1.00 76.88 104 SER A N 1
ATOM 773 C CA . SER A 1 104 ? -0.309 16.542 -8.693 1.00 76.88 104 SER A CA 1
ATOM 774 C C . SER A 1 104 ? 1.018 16.519 -9.460 1.00 76.88 104 SER A C 1
ATOM 776 O O . SER A 1 104 ? 1.045 16.769 -10.666 1.00 76.88 104 SER A O 1
ATOM 778 N N . THR A 1 105 ? 2.143 16.294 -8.775 1.00 81.25 105 THR A N 1
ATOM 779 C CA . THR A 1 105 ? 3.454 16.317 -9.437 1.00 81.25 105 THR A CA 1
ATOM 780 C C . THR A 1 105 ? 3.676 15.037 -10.236 1.00 81.25 105 THR A C 1
ATOM 782 O O . THR A 1 105 ? 2.977 14.045 -10.058 1.00 81.25 105 THR A O 1
ATOM 785 N N . MET A 1 106 ? 4.650 15.036 -11.142 1.00 72.56 106 MET A N 1
ATOM 786 C CA . MET A 1 106 ? 5.022 13.812 -11.846 1.00 72.56 106 MET A CA 1
ATOM 787 C C . MET A 1 106 ? 6.029 12.970 -11.053 1.00 72.56 106 MET A C 1
ATOM 789 O O . MET A 1 106 ? 6.830 13.518 -10.290 1.00 72.56 106 MET A O 1
ATOM 793 N N . PRO A 1 107 ? 6.103 11.648 -11.309 1.00 74.81 107 PRO A N 1
ATOM 794 C CA . PRO A 1 107 ? 7.195 10.829 -10.804 1.00 74.81 107 PRO A CA 1
ATOM 795 C C . PRO A 1 107 ? 8.559 11.423 -11.180 1.00 74.81 107 PRO A C 1
ATOM 797 O O . PRO A 1 107 ? 8.794 11.784 -12.336 1.00 74.81 107 PRO A O 1
ATOM 800 N N . ALA A 1 108 ? 9.491 11.468 -10.223 1.00 74.00 108 ALA A N 1
ATOM 801 C CA . ALA A 1 108 ? 10.801 12.103 -10.405 1.00 74.00 108 ALA A CA 1
ATOM 802 C C . ALA A 1 108 ? 11.593 11.555 -11.609 1.00 74.00 108 ALA A C 1
ATOM 804 O O . ALA A 1 108 ? 12.290 12.305 -12.286 1.00 74.00 108 ALA A O 1
ATOM 805 N N . SER A 1 109 ? 11.470 10.258 -11.914 1.00 70.94 109 SER A N 1
ATOM 806 C CA . SER A 1 109 ? 12.097 9.650 -13.097 1.00 70.94 109 SER A CA 1
ATOM 807 C C . SER A 1 109 ? 11.522 10.180 -14.408 1.00 70.94 109 SER A C 1
ATOM 809 O O . SER A 1 109 ? 12.268 10.367 -15.368 1.00 70.94 109 SER A O 1
ATOM 811 N N . THR A 1 110 ? 10.214 10.433 -14.453 1.00 72.44 110 THR A N 1
ATOM 812 C CA . THR A 1 110 ? 9.540 11.005 -15.622 1.00 72.44 110 THR A CA 1
ATOM 813 C C . THR A 1 110 ? 9.920 12.472 -15.769 1.00 72.44 110 THR A C 1
ATOM 815 O O . THR A 1 110 ? 10.378 12.867 -16.837 1.00 72.44 110 THR A O 1
ATOM 818 N N . ALA A 1 111 ? 9.861 13.236 -14.673 1.00 78.62 111 ALA A N 1
ATOM 819 C CA . ALA A 1 111 ? 10.256 14.642 -14.648 1.00 78.62 111 ALA A CA 1
ATOM 820 C C . ALA A 1 111 ? 11.729 14.850 -15.047 1.00 78.62 111 ALA A C 1
ATOM 822 O O . ALA A 1 111 ? 12.057 15.815 -15.729 1.00 78.62 111 ALA A O 1
ATOM 823 N N . LEU A 1 112 ? 12.629 13.940 -14.651 1.00 77.25 112 LEU A N 1
ATOM 824 C CA . LEU A 1 112 ? 14.031 13.975 -15.068 1.00 77.25 112 LEU A CA 1
ATOM 825 C C . LEU A 1 112 ? 14.186 13.648 -16.557 1.00 77.25 112 LEU A C 1
ATOM 827 O O . LEU A 1 112 ? 14.922 14.339 -17.251 1.00 77.25 112 LEU A O 1
ATOM 831 N N . ALA A 1 113 ? 13.508 12.606 -17.047 1.00 74.94 113 ALA A N 1
ATOM 832 C CA . ALA A 1 113 ? 13.619 12.176 -18.439 1.00 74.94 113 ALA A CA 1
ATOM 833 C C . ALA A 1 113 ? 13.104 13.236 -19.427 1.00 74.94 113 ALA A C 1
ATOM 835 O O . ALA A 1 113 ? 13.668 13.375 -20.507 1.00 74.94 113 ALA A O 1
ATOM 836 N N . GLU A 1 114 ? 12.077 14.003 -19.059 1.00 81.19 114 GLU A N 1
ATOM 837 C CA . GLU A 1 114 ? 11.523 15.075 -19.901 1.00 81.19 114 GLU A CA 1
ATOM 838 C C . GLU A 1 114 ? 12.450 16.280 -20.081 1.00 81.19 114 GLU A C 1
ATOM 840 O O . GLU A 1 114 ? 12.264 17.061 -21.009 1.00 81.19 114 GLU A O 1
ATOM 845 N N . ARG A 1 115 ? 13.499 16.407 -19.259 1.00 85.75 115 ARG A N 1
ATOM 846 C CA . ARG A 1 115 ? 14.521 17.454 -19.423 1.00 85.75 115 ARG A CA 1
ATOM 847 C C . ARG A 1 115 ? 15.467 17.196 -20.599 1.00 85.75 115 ARG A C 1
ATOM 849 O O . ARG A 1 115 ? 16.310 18.040 -20.885 1.00 85.75 115 ARG A O 1
ATOM 856 N N . PHE A 1 116 ? 15.363 16.040 -21.259 1.00 83.94 116 PHE A N 1
ATOM 857 C CA . PHE A 1 116 ? 16.286 15.613 -22.306 1.00 83.94 116 PHE A CA 1
ATOM 858 C C . PHE A 1 116 ? 15.557 15.264 -23.613 1.00 83.94 116 PHE A C 1
ATOM 860 O O . PHE A 1 116 ? 14.417 14.794 -23.584 1.00 83.94 116 PHE A O 1
ATOM 867 N N . PRO A 1 117 ? 16.219 15.406 -24.779 1.00 86.31 117 PRO A N 1
ATOM 868 C CA . PRO A 1 117 ? 15.694 14.908 -26.049 1.00 86.31 117 PRO A CA 1
ATOM 869 C C . PRO A 1 117 ? 15.353 13.410 -25.988 1.00 86.31 117 PRO A C 1
ATOM 871 O O . PRO A 1 117 ? 16.029 12.639 -25.303 1.00 86.31 117 PRO A O 1
ATOM 874 N N . ARG A 1 118 ? 14.344 12.968 -26.757 1.00 81.50 118 ARG A N 1
ATOM 875 C CA . ARG A 1 118 ? 13.788 11.594 -26.712 1.00 81.50 118 ARG A CA 1
ATOM 876 C C . ARG A 1 118 ? 14.825 10.453 -26.696 1.00 81.50 118 ARG A C 1
ATOM 878 O O . ARG A 1 118 ? 14.640 9.523 -25.903 1.00 81.50 118 ARG A O 1
ATOM 885 N N . PRO A 1 119 ? 15.907 10.478 -27.502 1.00 81.06 119 PRO A N 1
ATOM 886 C CA . PRO A 1 119 ? 16.908 9.409 -27.470 1.00 81.06 119 PRO A CA 1
ATOM 887 C C . PRO A 1 119 ? 17.627 9.326 -26.115 1.00 81.06 119 PRO A C 1
ATOM 889 O O . PRO A 1 119 ? 17.748 8.247 -25.536 1.00 81.06 119 PRO A O 1
ATOM 892 N N . ALA A 1 120 ? 18.023 10.477 -25.563 1.00 81.25 120 ALA A N 1
ATOM 893 C CA . ALA A 1 120 ? 18.676 10.575 -24.260 1.00 81.25 120 ALA A CA 1
ATOM 894 C C . ALA A 1 120 ? 17.710 10.233 -23.114 1.00 81.25 120 ALA A C 1
ATOM 896 O O . ALA A 1 120 ? 18.070 9.478 -22.213 1.00 81.25 120 ALA A O 1
ATOM 897 N N . ALA A 1 121 ? 16.457 10.691 -23.186 1.00 79.94 121 ALA A N 1
ATOM 898 C CA . ALA A 1 121 ? 15.411 10.336 -22.227 1.00 79.94 121 ALA A CA 1
ATOM 899 C C . ALA A 1 121 ? 15.198 8.813 -22.142 1.00 79.94 121 ALA A C 1
ATOM 901 O O . ALA A 1 121 ? 15.062 8.254 -21.053 1.00 79.94 121 ALA A O 1
ATOM 902 N N . THR A 1 122 ? 15.219 8.126 -23.288 1.00 79.81 122 THR A N 1
ATOM 903 C CA . THR A 1 122 ? 15.087 6.662 -23.360 1.00 79.81 122 THR A CA 1
ATOM 904 C C . THR A 1 122 ? 16.276 5.961 -22.709 1.00 79.81 122 THR A C 1
ATOM 906 O O . THR A 1 122 ? 16.085 5.035 -21.920 1.00 79.81 122 THR A O 1
ATOM 909 N N . ALA A 1 123 ? 17.500 6.420 -22.985 1.00 82.06 123 ALA A N 1
ATOM 910 C CA . ALA A 1 123 ? 18.705 5.883 -22.356 1.00 82.06 123 ALA A CA 1
ATOM 911 C C . ALA A 1 123 ? 18.683 6.073 -20.829 1.00 82.06 123 ALA A C 1
ATOM 913 O O . ALA A 1 123 ? 18.922 5.121 -20.088 1.00 82.06 123 ALA A O 1
ATOM 914 N N . ILE A 1 124 ? 18.302 7.263 -20.352 1.00 81.19 124 ILE A N 1
ATOM 915 C CA . ILE A 1 124 ? 18.162 7.562 -18.920 1.00 81.19 124 ILE A CA 1
ATOM 916 C C . ILE A 1 124 ? 17.134 6.635 -18.268 1.00 81.19 124 ILE A C 1
ATOM 918 O O . ILE A 1 124 ? 17.418 6.043 -17.228 1.00 81.19 124 ILE A O 1
ATOM 922 N N . ARG A 1 125 ? 15.958 6.452 -18.883 1.00 79.12 125 ARG A N 1
ATOM 923 C CA . ARG A 1 125 ? 14.926 5.536 -18.367 1.00 79.12 125 ARG A CA 1
ATOM 924 C C . ARG A 1 125 ? 15.445 4.104 -18.253 1.00 79.12 125 ARG A C 1
ATOM 926 O O . ARG A 1 125 ? 15.216 3.475 -17.227 1.00 79.12 125 ARG A O 1
ATOM 933 N N . ARG A 1 126 ? 16.194 3.621 -19.250 1.00 79.81 126 ARG A N 1
ATOM 934 C CA . ARG A 1 126 ? 16.814 2.285 -19.217 1.00 79.81 126 ARG A CA 1
ATOM 935 C C . ARG A 1 126 ? 17.815 2.144 -18.075 1.00 79.81 126 ARG A C 1
ATOM 937 O O . ARG A 1 126 ? 17.749 1.163 -17.349 1.00 79.81 126 ARG A O 1
ATOM 944 N N . VAL A 1 127 ? 18.686 3.134 -17.869 1.00 82.19 127 VAL A N 1
ATOM 945 C CA . VAL A 1 127 ? 19.649 3.128 -16.753 1.00 82.19 127 VAL A CA 1
ATOM 946 C C . VAL A 1 127 ? 18.929 3.144 -15.403 1.00 82.19 127 VAL A C 1
ATOM 948 O O . VAL A 1 127 ? 19.273 2.379 -14.505 1.00 82.19 127 VAL A O 1
ATOM 951 N N . LEU A 1 128 ? 17.893 3.972 -15.254 1.00 77.88 128 LEU A N 1
ATOM 952 C CA . LEU A 1 128 ? 17.091 4.029 -14.028 1.00 77.88 128 LEU A CA 1
ATOM 953 C C . LEU A 1 128 ? 16.309 2.732 -13.768 1.00 77.88 128 LEU A C 1
ATOM 955 O O . LEU A 1 128 ? 16.010 2.435 -12.610 1.0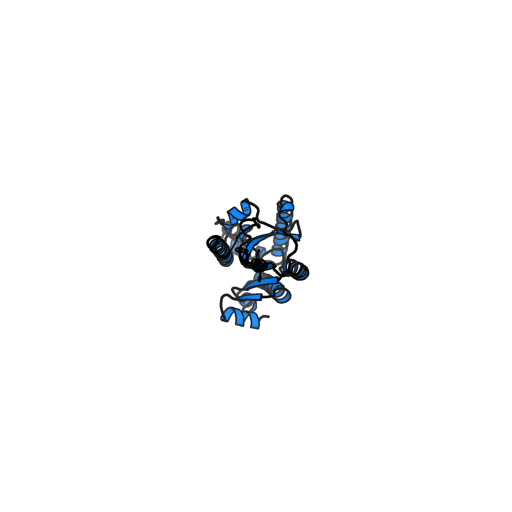0 77.88 128 LEU A O 1
ATOM 959 N N . ALA A 1 129 ? 15.999 1.974 -14.819 1.00 76.88 129 ALA A N 1
ATOM 960 C CA . ALA A 1 129 ? 15.361 0.665 -14.754 1.00 76.88 129 ALA A CA 1
ATOM 961 C C . ALA A 1 129 ? 16.352 -0.494 -14.533 1.00 76.88 129 ALA A C 1
ATOM 963 O O . ALA A 1 129 ? 15.923 -1.637 -14.477 1.00 76.88 129 ALA A O 1
ATOM 964 N N . VAL A 1 130 ? 17.660 -0.248 -14.375 1.00 84.38 130 VAL A N 1
ATOM 965 C CA . VAL A 1 130 ? 18.615 -1.310 -14.006 1.00 84.38 130 VAL A CA 1
ATOM 966 C C . VAL A 1 130 ? 18.397 -1.719 -12.539 1.00 84.38 130 VAL A C 1
ATOM 968 O O . VAL A 1 130 ? 18.335 -0.830 -11.681 1.00 84.38 130 VAL A O 1
ATOM 971 N N . PRO A 1 131 ? 18.363 -3.030 -12.209 1.00 83.69 131 PRO A N 1
ATOM 972 C CA . PRO A 1 131 ? 18.181 -3.532 -10.842 1.00 83.69 131 PRO A CA 1
ATOM 973 C C . PRO A 1 131 ? 19.053 -2.827 -9.795 1.00 83.69 131 PRO A C 1
ATOM 975 O O . PRO A 1 131 ? 18.538 -2.270 -8.831 1.00 83.69 131 PRO A O 1
ATOM 978 N N . ALA A 1 132 ? 20.365 -2.737 -10.036 1.00 86.00 132 ALA A N 1
ATOM 979 C CA . ALA A 1 132 ? 21.308 -2.106 -9.111 1.00 86.00 132 ALA A CA 1
ATOM 980 C C . ALA A 1 132 ? 20.999 -0.618 -8.859 1.00 86.00 132 ALA A C 1
ATOM 982 O O . ALA A 1 132 ? 21.067 -0.144 -7.723 1.00 86.00 132 ALA A O 1
ATOM 983 N N . MET A 1 133 ? 20.607 0.121 -9.903 1.00 84.62 133 MET A N 1
ATOM 984 C CA . MET A 1 133 ? 20.211 1.527 -9.773 1.00 84.62 133 MET A CA 1
ATOM 985 C C . MET A 1 133 ? 18.900 1.677 -9.010 1.00 84.62 133 MET A C 1
ATOM 987 O O . MET A 1 133 ? 18.712 2.643 -8.265 1.00 84.62 133 MET A O 1
ATOM 991 N N . ARG A 1 134 ? 17.974 0.733 -9.176 1.00 83.00 134 ARG A N 1
ATOM 992 C CA . ARG A 1 134 ? 16.741 0.713 -8.400 1.00 83.00 134 ARG A CA 1
ATOM 993 C C . ARG A 1 134 ? 16.995 0.406 -6.929 1.00 83.00 134 ARG A C 1
ATOM 995 O O . ARG A 1 134 ? 16.459 1.108 -6.072 1.00 83.00 134 ARG A O 1
ATOM 1002 N N . ASP A 1 135 ? 17.847 -0.563 -6.634 1.00 86.69 135 ASP A N 1
ATOM 1003 C CA . ASP A 1 135 ? 18.168 -0.952 -5.263 1.00 86.69 135 ASP A CA 1
ATOM 1004 C C . ASP A 1 135 ? 18.909 0.185 -4.535 1.00 86.69 135 ASP A C 1
ATOM 1006 O O . ASP A 1 135 ? 18.581 0.513 -3.394 1.00 86.69 135 ASP A O 1
ATOM 1010 N N . LEU A 1 136 ? 19.831 0.876 -5.219 1.00 87.50 136 LEU A N 1
ATOM 1011 C CA . LEU A 1 136 ? 20.503 2.068 -4.689 1.00 87.50 136 LEU A CA 1
ATOM 1012 C C . LEU A 1 136 ? 19.506 3.183 -4.336 1.00 87.50 136 LEU A C 1
ATOM 1014 O O . LEU A 1 136 ? 19.557 3.735 -3.236 1.00 87.50 136 LEU A O 1
ATOM 1018 N N . ARG A 1 137 ? 18.569 3.499 -5.242 1.00 85.75 137 ARG A N 1
ATOM 1019 C CA . ARG A 1 137 ? 17.522 4.504 -4.985 1.00 85.75 137 ARG A CA 1
ATOM 1020 C C . ARG A 1 137 ? 16.614 4.096 -3.829 1.00 85.75 137 ARG A C 1
ATOM 1022 O O . ARG A 1 137 ? 16.241 4.948 -3.028 1.00 85.75 137 ARG A O 1
ATOM 1029 N N . SER A 1 138 ? 16.286 2.812 -3.723 1.00 86.44 138 SER A N 1
ATOM 1030 C CA . SER A 1 138 ? 15.458 2.277 -2.637 1.00 86.44 138 SER A CA 1
ATOM 1031 C C . SER A 1 138 ? 16.156 2.428 -1.284 1.00 86.44 138 SER A C 1
ATOM 1033 O O . SER A 1 138 ? 15.549 2.919 -0.338 1.00 86.44 138 SER A O 1
ATOM 1035 N N . ARG A 1 139 ? 17.465 2.142 -1.208 1.00 88.38 139 ARG A N 1
ATOM 1036 C CA . ARG A 1 139 ? 18.276 2.388 -0.001 1.00 88.38 139 ARG A CA 1
ATOM 1037 C C . ARG A 1 139 ? 18.334 3.868 0.371 1.00 88.38 139 ARG A C 1
ATOM 1039 O O . ARG A 1 139 ? 18.172 4.202 1.542 1.00 88.38 139 ARG A O 1
ATOM 1046 N N . ALA A 1 140 ? 18.529 4.752 -0.609 1.00 87.50 140 ALA A N 1
ATOM 1047 C CA . ALA A 1 140 ? 18.543 6.194 -0.369 1.00 87.50 140 ALA A CA 1
ATOM 1048 C C . ALA A 1 140 ? 17.190 6.695 0.169 1.00 87.50 140 ALA A C 1
ATOM 1050 O O . ALA A 1 140 ? 17.154 7.452 1.138 1.00 87.50 140 ALA A O 1
ATOM 1051 N N . ARG A 1 141 ? 16.073 6.218 -0.401 1.00 87.19 141 ARG A N 1
ATOM 1052 C CA . ARG A 1 141 ? 14.716 6.506 0.096 1.00 87.19 141 ARG A CA 1
ATOM 1053 C C . ARG A 1 141 ? 14.513 6.005 1.521 1.00 87.19 141 ARG A C 1
ATOM 1055 O O . ARG A 1 141 ? 13.998 6.749 2.347 1.00 87.19 141 ARG A O 1
ATOM 1062 N N . LEU A 1 142 ? 14.949 4.783 1.821 1.00 88.00 142 LEU A N 1
ATOM 1063 C CA . LEU A 1 142 ? 14.831 4.201 3.156 1.00 88.00 142 LEU A CA 1
ATOM 1064 C C . LEU A 1 142 ? 15.621 5.006 4.198 1.00 88.00 142 LEU A C 1
ATOM 1066 O O . LEU A 1 142 ? 15.115 5.282 5.281 1.00 88.00 142 LEU A O 1
ATOM 1070 N N . ALA A 1 143 ? 16.843 5.427 3.859 1.00 87.25 143 ALA A N 1
ATOM 1071 C CA . ALA A 1 143 ? 17.663 6.270 4.725 1.00 87.25 143 ALA A CA 1
ATOM 1072 C C . ALA A 1 143 ? 17.012 7.640 4.981 1.00 87.25 143 ALA A C 1
ATOM 1074 O O . ALA A 1 143 ? 16.977 8.094 6.124 1.00 87.25 143 ALA A O 1
ATOM 1075 N N . ALA A 1 144 ? 16.449 8.265 3.940 1.00 86.00 144 ALA A N 1
ATOM 1076 C CA . ALA A 1 144 ? 15.716 9.521 4.072 1.00 86.00 144 ALA A CA 1
ATOM 1077 C C . ALA A 1 144 ? 14.466 9.366 4.960 1.00 86.00 144 ALA A C 1
ATOM 1079 O O . ALA A 1 144 ? 14.282 10.163 5.879 1.00 86.00 144 ALA A O 1
ATOM 1080 N N . ARG A 1 145 ? 13.665 8.305 4.753 1.00 86.88 145 ARG A N 1
ATOM 1081 C CA . ARG A 1 145 ? 12.498 7.977 5.596 1.00 86.88 145 ARG A CA 1
ATOM 1082 C C . ARG A 1 145 ? 12.911 7.811 7.063 1.00 86.88 145 ARG A C 1
ATOM 1084 O O . ARG A 1 145 ? 12.363 8.482 7.924 1.00 86.88 145 ARG A O 1
ATOM 1091 N N . ARG A 1 146 ? 13.949 7.018 7.361 1.00 86.69 146 ARG A N 1
ATOM 1092 C CA . ARG A 1 146 ? 14.446 6.828 8.743 1.00 86.69 146 ARG A CA 1
ATOM 1093 C C . ARG A 1 146 ? 14.795 8.130 9.45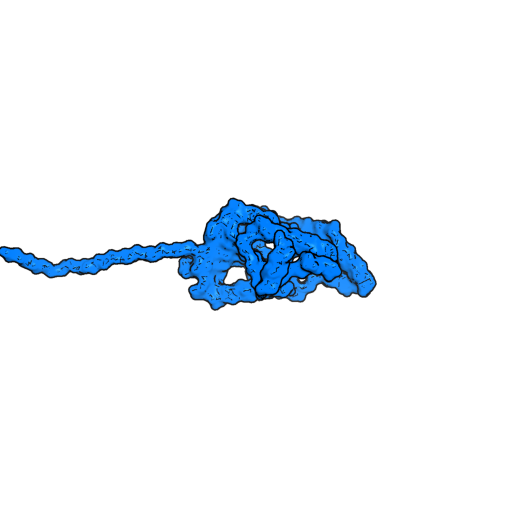5 1.00 86.69 146 ARG A C 1
ATOM 1095 O O . ARG A 1 146 ? 14.584 8.238 10.658 1.00 86.69 146 ARG A O 1
ATOM 1102 N N . HIS A 1 147 ? 15.378 9.089 8.741 1.00 83.12 147 HIS A N 1
ATOM 1103 C CA . HIS A 1 147 ? 15.721 10.374 9.336 1.00 83.12 147 HIS A CA 1
ATOM 1104 C C . HIS A 1 147 ? 14.470 11.202 9.651 1.00 83.12 147 HIS A C 1
ATOM 1106 O O . HIS A 1 147 ? 14.366 11.733 10.756 1.00 83.12 147 HIS A O 1
ATOM 1112 N N . ALA A 1 148 ? 13.520 11.254 8.713 1.00 84.94 148 ALA A N 1
ATOM 1113 C CA . ALA A 1 148 ? 12.264 11.987 8.862 1.00 84.94 148 ALA A CA 1
ATOM 1114 C C . ALA A 1 148 ? 11.356 11.421 9.972 1.00 84.94 148 ALA A C 1
ATOM 1116 O O . ALA A 1 148 ? 10.625 12.173 10.598 1.00 84.94 148 ALA A O 1
ATOM 1117 N N . GLU A 1 149 ? 11.437 10.119 10.258 1.00 85.69 149 GLU A N 1
ATOM 1118 C CA . GLU A 1 149 ? 10.566 9.420 11.218 1.00 85.69 149 GLU A CA 1
ATOM 1119 C C . GLU A 1 149 ? 10.918 9.635 12.701 1.00 85.69 149 GLU A C 1
ATOM 1121 O O . GLU A 1 149 ? 10.094 9.372 13.575 1.00 85.69 149 GLU A O 1
ATOM 1126 N N . ARG A 1 150 ? 12.131 10.108 13.022 1.00 82.25 150 ARG A N 1
ATOM 1127 C CA . ARG A 1 150 ? 12.596 10.225 14.421 1.00 82.25 150 ARG A CA 1
ATOM 1128 C C . ARG A 1 150 ? 11.661 11.018 15.349 1.00 82.25 150 ARG A C 1
ATOM 1130 O O . ARG A 1 150 ? 11.500 10.586 16.489 1.00 82.25 150 ARG A O 1
ATOM 1137 N N . PRO A 1 151 ? 11.045 12.138 14.928 1.00 88.38 151 PRO A N 1
ATOM 1138 C CA . PRO A 1 151 ? 10.129 12.892 15.784 1.00 88.38 151 PRO A CA 1
ATOM 1139 C C . PRO A 1 151 ? 8.778 12.198 16.018 1.00 88.38 151 PRO A C 1
ATOM 1141 O O . PRO A 1 151 ? 8.026 12.624 16.888 1.00 88.38 151 PRO A O 1
ATOM 1144 N N . HIS A 1 152 ? 8.449 11.153 15.252 1.00 88.75 152 HIS A N 1
ATOM 1145 C CA . HIS A 1 152 ? 7.106 10.565 15.190 1.00 88.75 152 HIS A CA 1
ATOM 1146 C C . HIS A 1 152 ? 6.987 9.214 15.906 1.00 88.75 152 HIS A C 1
ATOM 1148 O O . HIS A 1 152 ? 5.939 8.577 15.855 1.00 88.75 152 HIS A O 1
ATOM 1154 N N . LEU A 1 153 ? 8.027 8.791 16.634 1.00 86.62 153 LEU A N 1
ATOM 1155 C CA . LEU A 1 153 ? 8.028 7.526 17.382 1.00 86.62 153 LEU A CA 1
ATOM 1156 C C . LEU A 1 153 ? 6.954 7.462 18.484 1.00 86.62 153 LEU A C 1
ATOM 1158 O O . LEU A 1 153 ? 6.587 6.376 18.915 1.00 86.62 153 LEU A O 1
ATOM 1162 N N . GLY A 1 154 ? 6.421 8.608 18.921 1.00 90.06 154 GLY A N 1
ATOM 1163 C CA . GLY A 1 154 ? 5.297 8.666 19.862 1.00 90.06 154 GLY A CA 1
ATOM 1164 C C . GLY A 1 154 ? 3.933 8.295 19.262 1.00 90.06 154 GLY A C 1
ATOM 1165 O O . GLY A 1 154 ? 2.974 8.172 20.012 1.00 90.06 154 GLY A O 1
ATOM 1166 N N . LEU A 1 155 ? 3.836 8.125 17.937 1.00 93.12 155 LEU A N 1
ATOM 1167 C CA . LEU A 1 155 ? 2.597 7.775 17.224 1.00 93.12 155 LEU A CA 1
ATOM 1168 C C . LEU A 1 155 ? 2.485 6.274 16.910 1.00 93.12 155 LEU A C 1
ATOM 1170 O O . LEU A 1 155 ? 1.558 5.851 16.219 1.00 93.12 155 LEU A O 1
ATOM 1174 N N . VAL A 1 156 ? 3.462 5.475 17.347 1.00 95.19 156 VAL A N 1
ATOM 1175 C CA . VAL A 1 156 ? 3.544 4.041 17.046 1.00 95.19 156 VAL A CA 1
ATOM 1176 C C . VAL A 1 156 ? 2.344 3.308 17.631 1.00 95.19 156 VAL A C 1
ATOM 1178 O O . VAL A 1 156 ? 1.966 3.512 18.785 1.00 95.19 156 VAL A O 1
ATOM 1181 N N . LEU A 1 157 ? 1.747 2.445 16.815 1.00 93.56 157 LEU A N 1
ATOM 1182 C CA . LEU A 1 157 ? 0.596 1.656 17.220 1.00 93.56 157 LEU A CA 1
ATOM 1183 C C . LEU A 1 157 ? 0.996 0.596 18.248 1.00 93.56 157 LEU A C 1
ATOM 1185 O O . LEU A 1 157 ? 2.098 0.045 18.164 1.00 93.56 157 LEU A O 1
ATOM 1189 N N . PRO A 1 158 ? 0.089 0.224 19.166 1.00 92.50 158 PRO A N 1
ATOM 1190 C CA . PRO A 1 158 ? 0.275 -1.003 19.922 1.00 92.50 158 PRO A CA 1
ATOM 1191 C C . PRO A 1 158 ? 0.317 -2.216 18.969 1.00 92.50 158 PRO A C 1
ATOM 1193 O O . PRO A 1 158 ? -0.181 -2.141 17.839 1.00 92.50 158 PRO A O 1
ATOM 1196 N N . PRO A 1 159 ? 0.895 -3.348 19.402 1.00 92.81 159 PRO A N 1
ATOM 1197 C CA . PRO A 1 159 ? 0.761 -4.607 18.679 1.00 92.81 159 PRO A CA 1
ATOM 1198 C C . PRO A 1 159 ? -0.719 -4.962 18.448 1.00 92.81 159 PRO A C 1
ATOM 1200 O O . PRO A 1 159 ? -1.537 -4.678 19.328 1.00 92.81 159 PRO A O 1
ATOM 1203 N N . PRO A 1 160 ? -1.080 -5.565 17.300 1.00 94.00 160 PRO A N 1
ATOM 1204 C CA . PRO A 1 160 ? -2.441 -5.982 17.034 1.00 94.00 160 PRO A CA 1
ATOM 1205 C C . PRO A 1 160 ? -2.864 -7.095 17.985 1.00 94.00 160 PRO A C 1
ATOM 1207 O O . PRO A 1 160 ? -2.052 -7.832 18.542 1.00 94.00 160 PRO A O 1
ATOM 1210 N N . ASP A 1 161 ? -4.172 -7.253 18.083 1.00 88.69 161 ASP A N 1
ATOM 1211 C CA . ASP A 1 161 ? -4.816 -8.429 18.637 1.00 88.69 161 ASP A CA 1
ATOM 1212 C C . ASP A 1 161 ? -5.708 -9.093 17.577 1.00 88.69 161 ASP A C 1
ATOM 1214 O O . ASP A 1 161 ? -5.747 -8.691 16.413 1.00 88.69 161 ASP A O 1
ATOM 1218 N N . ARG A 1 162 ? -6.479 -10.102 17.994 1.00 86.31 162 ARG A N 1
ATOM 1219 C CA . ARG A 1 162 ? -7.389 -10.838 17.104 1.00 86.31 162 ARG A CA 1
ATOM 1220 C C . ARG A 1 162 ? -8.543 -10.000 16.545 1.00 86.31 162 ARG A C 1
ATOM 1222 O O . ARG A 1 162 ? -9.208 -10.453 15.620 1.00 86.31 162 ARG A O 1
ATOM 1229 N N . SER A 1 163 ? -8.809 -8.823 17.109 1.00 90.19 163 SER A N 1
ATOM 1230 C CA . SER A 1 163 ? -9.786 -7.861 16.589 1.00 90.19 163 SER A CA 1
ATOM 1231 C C . SER A 1 163 ? -9.162 -6.819 15.663 1.00 90.19 163 SER A C 1
ATOM 1233 O O . SER A 1 163 ? -9.865 -5.932 15.186 1.00 90.19 163 SER A O 1
ATOM 1235 N N . TH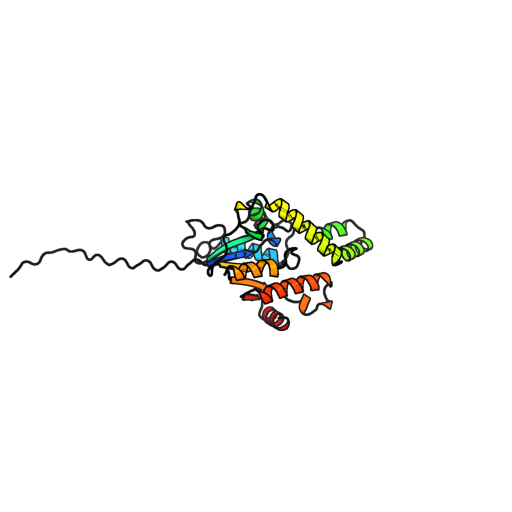R A 1 164 ? -7.864 -6.925 15.374 1.00 94.00 164 THR A N 1
ATOM 1236 C CA . THR A 1 164 ? -7.151 -5.989 14.511 1.00 94.00 164 THR A CA 1
ATOM 1237 C C . THR A 1 164 ? -6.826 -6.637 13.165 1.00 94.00 164 THR A C 1
ATOM 1239 O O . THR A 1 164 ? -6.197 -7.695 13.099 1.00 94.00 164 THR A O 1
ATOM 1242 N N . VAL A 1 165 ? -7.239 -5.985 12.078 1.00 95.38 165 VAL A N 1
ATOM 1243 C CA . VAL A 1 165 ? -7.004 -6.425 10.699 1.00 95.38 165 VAL A CA 1
ATOM 1244 C C . VAL A 1 165 ? -6.182 -5.368 9.972 1.00 95.38 165 VAL A C 1
ATOM 1246 O O . VAL A 1 165 ? -6.590 -4.213 9.924 1.00 95.38 165 VAL A O 1
ATOM 1249 N N . LEU A 1 166 ? -5.055 -5.747 9.377 1.00 96.38 166 LEU A N 1
ATOM 1250 C CA . LEU A 1 166 ? -4.332 -4.900 8.432 1.00 96.38 166 LEU A CA 1
ATOM 1251 C C . LEU A 1 166 ? -4.968 -5.027 7.049 1.00 96.38 166 LEU A C 1
ATOM 1253 O O . LEU A 1 166 ? -5.006 -6.113 6.482 1.00 96.38 166 LEU A O 1
ATOM 1257 N N . LEU A 1 167 ? -5.442 -3.923 6.497 1.00 95.19 167 LEU A N 1
ATOM 1258 C CA . LEU A 1 167 ? -5.985 -3.834 5.154 1.00 95.19 167 LEU A CA 1
ATOM 1259 C C . LEU A 1 167 ? -4.966 -3.134 4.251 1.00 95.19 167 LEU A C 1
ATOM 1261 O O . LEU A 1 167 ? -4.815 -1.912 4.302 1.00 95.19 167 LEU A O 1
ATOM 1265 N N . ASP A 1 168 ? -4.270 -3.911 3.425 1.00 94.31 168 ASP A N 1
ATOM 1266 C CA . ASP A 1 168 ? -3.328 -3.396 2.436 1.00 94.31 168 ASP A CA 1
ATOM 1267 C C . ASP A 1 168 ? -4.066 -3.051 1.139 1.00 94.31 168 ASP A C 1
ATOM 1269 O O . ASP A 1 168 ? -4.469 -3.924 0.365 1.00 94.31 168 ASP A O 1
ATOM 1273 N N . LEU A 1 169 ? -4.290 -1.754 0.934 1.00 88.25 169 LEU A N 1
ATOM 1274 C CA . LEU A 1 169 ? -4.933 -1.210 -0.265 1.00 88.25 169 LEU A CA 1
ATOM 1275 C C . LEU A 1 169 ? -3.917 -0.681 -1.281 1.00 88.25 169 LEU A C 1
ATOM 1277 O O . LEU A 1 169 ? -4.303 -0.124 -2.313 1.00 88.25 169 LEU A O 1
ATOM 1281 N N . GLU A 1 170 ? -2.626 -0.796 -0.978 1.00 83.56 170 GLU A N 1
ATOM 1282 C CA . GLU A 1 170 ? -1.578 -0.170 -1.761 1.00 83.56 170 GLU A CA 1
ATOM 1283 C C . GLU A 1 170 ? -1.170 -1.007 -2.970 1.00 83.56 170 GLU A C 1
ATOM 1285 O O . GLU A 1 170 ? -0.957 -2.215 -2.908 1.00 83.56 170 GLU A O 1
ATOM 1290 N N . ALA A 1 171 ? -0.888 -0.307 -4.067 1.00 70.75 171 ALA A N 1
ATOM 1291 C CA . ALA A 1 171 ? -0.058 -0.821 -5.157 1.00 70.75 171 ALA A CA 1
ATOM 1292 C C . ALA A 1 171 ? 1.432 -0.603 -4.856 1.00 70.75 171 ALA A C 1
ATOM 1294 O O . ALA A 1 171 ? 2.178 -0.027 -5.650 1.00 70.75 171 ALA A O 1
ATOM 1295 N N . ALA A 1 172 ? 1.868 -1.034 -3.678 1.00 80.12 172 ALA A N 1
ATOM 1296 C CA . ALA A 1 172 ? 3.189 -0.738 -3.132 1.00 80.12 172 ALA A CA 1
ATOM 1297 C C . ALA A 1 172 ? 4.273 -1.723 -3.603 1.00 80.12 172 ALA A C 1
ATOM 1299 O O . ALA A 1 172 ? 5.282 -1.919 -2.928 1.00 80.12 172 ALA A O 1
ATOM 1300 N N . TRP A 1 173 ? 4.137 -2.339 -4.785 1.00 81.75 173 TRP A N 1
ATOM 1301 C CA . TRP A 1 173 ? 5.186 -3.234 -5.301 1.00 81.75 173 TRP A CA 1
ATOM 1302 C C . TRP A 1 173 ? 6.527 -2.517 -5.510 1.00 81.75 173 TRP A C 1
ATOM 1304 O O . TRP A 1 173 ? 7.572 -3.149 -5.625 1.00 81.75 173 TRP A O 1
ATOM 1314 N N . ASN A 1 174 ? 6.520 -1.185 -5.575 1.00 81.19 174 ASN A N 1
ATOM 1315 C CA . ASN A 1 174 ? 7.706 -0.348 -5.676 1.00 81.19 174 ASN A CA 1
ATOM 1316 C C . ASN A 1 174 ? 8.215 0.203 -4.329 1.00 81.19 174 ASN A C 1
ATOM 1318 O O . ASN A 1 174 ? 9.195 0.964 -4.356 1.00 81.19 174 ASN A O 1
ATOM 1322 N N . ASP A 1 175 ? 7.592 -0.164 -3.207 1.00 86.44 175 ASP A N 1
ATOM 1323 C CA . ASP A 1 175 ? 8.007 0.237 -1.865 1.00 86.44 175 ASP A CA 1
ATOM 1324 C C . ASP A 1 175 ? 9.407 -0.329 -1.559 1.00 86.44 175 ASP A C 1
ATOM 1326 O O . ASP A 1 175 ? 9.685 -1.511 -1.796 1.00 86.44 175 ASP A O 1
ATOM 1330 N N . PRO A 1 176 ? 10.340 0.499 -1.051 1.00 84.94 176 PRO A N 1
ATOM 1331 C CA . PRO A 1 176 ? 11.615 0.021 -0.532 1.00 84.94 176 PRO A CA 1
ATOM 1332 C C . PRO A 1 176 ? 11.506 -1.059 0.555 1.00 84.94 176 PRO A C 1
ATOM 1334 O O . PRO A 1 176 ? 12.481 -1.793 0.744 1.00 84.94 176 PRO A O 1
ATOM 1337 N N . VAL A 1 177 ? 10.387 -1.129 1.287 1.00 89.69 177 VAL A N 1
ATOM 1338 C CA . VAL A 1 177 ? 10.145 -2.125 2.335 1.00 89.69 177 VAL A CA 1
ATOM 1339 C C . VAL A 1 177 ? 9.274 -3.271 1.792 1.00 89.69 177 VAL A C 1
ATOM 1341 O O . VAL A 1 177 ? 8.105 -3.071 1.474 1.00 89.69 177 VAL A O 1
ATOM 1344 N N . PRO A 1 178 ? 9.820 -4.494 1.686 1.00 90.50 178 PRO A N 1
ATOM 1345 C CA . PRO A 1 178 ? 9.088 -5.666 1.215 1.00 90.50 178 PRO A CA 1
ATOM 1346 C C . PRO A 1 178 ? 7.961 -6.071 2.161 1.00 90.50 178 PRO A C 1
ATOM 1348 O O . PRO A 1 178 ? 8.143 -6.035 3.377 1.00 90.50 178 PRO A O 1
ATOM 1351 N N . ARG A 1 179 ? 6.862 -6.594 1.609 1.00 93.38 179 ARG A N 1
ATOM 1352 C CA . ARG A 1 179 ? 5.724 -7.063 2.409 1.00 93.38 179 ARG A CA 1
ATOM 1353 C C . ARG A 1 179 ? 6.046 -8.228 3.344 1.00 93.38 179 ARG A C 1
ATOM 1355 O O . ARG A 1 179 ? 5.502 -8.242 4.437 1.00 93.38 179 ARG A O 1
ATOM 1362 N N . ASP A 1 180 ? 7.014 -9.092 3.029 1.00 90.75 180 ASP A N 1
ATOM 1363 C CA . ASP A 1 180 ? 7.510 -10.106 3.985 1.00 90.75 180 ASP A CA 1
ATOM 1364 C C . ASP A 1 180 ? 7.987 -9.494 5.316 1.00 90.75 180 ASP A C 1
ATOM 1366 O O . ASP A 1 180 ? 7.812 -10.079 6.387 1.00 90.75 180 ASP A O 1
ATOM 1370 N N . LEU A 1 181 ? 8.599 -8.303 5.260 1.00 90.44 181 LEU A N 1
ATOM 1371 C CA . LEU A 1 181 ? 9.095 -7.610 6.451 1.00 90.44 181 LEU A CA 1
ATOM 1372 C C . LEU A 1 181 ? 7.987 -6.883 7.214 1.00 90.44 181 LEU A C 1
ATOM 1374 O O . LEU A 1 181 ? 8.180 -6.594 8.387 1.00 90.44 181 LEU A O 1
ATOM 1378 N N . LEU A 1 182 ? 6.849 -6.606 6.574 1.00 92.75 182 LEU A N 1
ATOM 1379 C CA . LEU A 1 182 ? 5.708 -5.943 7.206 1.00 92.75 182 LEU A CA 1
ATOM 1380 C C . LEU A 1 182 ? 4.727 -6.967 7.783 1.00 92.75 182 LEU A C 1
ATOM 1382 O O . LEU A 1 182 ? 4.394 -6.945 8.966 1.00 92.75 182 LEU A O 1
ATOM 1386 N N . LEU A 1 183 ? 4.304 -7.904 6.937 1.00 94.19 183 LEU A N 1
ATOM 1387 C CA . LEU A 1 183 ? 3.244 -8.859 7.227 1.00 94.19 183 LEU A CA 1
ATOM 1388 C C . LEU A 1 183 ? 3.725 -9.975 8.155 1.00 94.19 183 LEU A C 1
ATOM 1390 O O . LEU A 1 183 ? 3.009 -10.354 9.071 1.00 94.19 183 LEU A O 1
ATOM 1394 N N . GLY A 1 184 ? 4.964 -10.454 8.002 1.00 93.44 184 GLY A N 1
ATOM 1395 C CA . GLY A 1 184 ? 5.504 -11.502 8.868 1.00 93.44 184 GLY A CA 1
ATOM 1396 C C . GLY A 1 184 ? 5.473 -11.132 10.363 1.00 93.44 184 GLY A C 1
ATOM 1397 O O . GLY A 1 184 ? 4.950 -11.907 11.169 1.00 93.44 184 GLY A O 1
ATOM 1398 N N . PRO A 1 185 ? 6.036 -9.978 10.777 1.00 94.00 185 PRO A N 1
ATOM 1399 C CA . PRO A 1 185 ? 5.905 -9.480 12.147 1.00 94.00 185 PRO A CA 1
ATOM 1400 C C . PRO A 1 185 ? 4.456 -9.232 12.579 1.00 94.00 185 PRO A C 1
ATOM 1402 O O . PRO A 1 185 ? 4.106 -9.586 13.704 1.00 94.00 185 PRO A O 1
ATOM 1405 N N . TRP A 1 186 ? 3.618 -8.683 11.695 1.00 95.06 186 TRP A N 1
ATOM 1406 C CA . TRP A 1 186 ? 2.203 -8.427 11.970 1.00 95.06 186 TRP A CA 1
ATOM 1407 C C . TRP A 1 186 ? 1.433 -9.706 12.328 1.00 95.06 186 TRP A C 1
ATOM 1409 O O . TRP A 1 186 ? 0.829 -9.788 13.399 1.00 95.06 186 TRP A O 1
ATOM 1419 N N . THR A 1 187 ? 1.538 -10.743 11.491 1.00 93.50 187 THR A N 1
ATOM 1420 C CA . THR A 1 187 ? 0.909 -12.050 11.722 1.00 93.50 187 THR A CA 1
ATOM 1421 C C . THR A 1 187 ? 1.415 -12.685 13.018 1.00 93.50 187 THR A C 1
ATOM 1423 O O . THR A 1 187 ? 0.631 -13.218 13.801 1.00 93.50 187 THR A O 1
ATOM 1426 N N . ARG A 1 188 ? 2.724 -12.590 13.311 1.00 93.75 188 ARG A N 1
ATOM 1427 C CA . ARG A 1 188 ? 3.294 -13.107 14.574 1.00 93.75 188 ARG A CA 1
ATOM 1428 C C . ARG A 1 188 ? 2.780 -12.378 15.812 1.00 93.75 188 ARG A C 1
ATOM 1430 O O . ARG A 1 188 ? 2.713 -12.993 16.873 1.00 93.75 188 ARG A O 1
ATOM 1437 N N . ALA A 1 189 ? 2.432 -11.100 15.689 1.00 93.62 189 ALA A N 1
ATOM 1438 C CA . ALA A 1 189 ? 1.819 -10.337 16.769 1.00 93.62 189 ALA A CA 1
ATOM 1439 C C . ALA A 1 189 ? 0.337 -10.700 16.991 1.00 93.62 189 ALA A C 1
ATOM 1441 O O . ALA A 1 189 ? -0.224 -10.327 18.015 1.00 93.62 189 ALA A O 1
ATOM 1442 N N . GLY A 1 190 ? -0.277 -11.480 16.093 1.00 93.00 190 GLY A N 1
ATOM 1443 C CA . GLY A 1 190 ? -1.645 -11.985 16.231 1.00 93.00 190 GLY A CA 1
ATOM 1444 C C . GLY A 1 190 ? -2.704 -11.179 15.479 1.00 93.00 190 GLY A C 1
ATOM 1445 O O . GLY A 1 190 ? -3.890 -11.458 15.655 1.00 93.00 190 GLY A O 1
ATOM 1446 N N . GLY A 1 191 ? -2.287 -10.213 14.655 1.00 94.38 191 GLY A N 1
ATOM 1447 C CA . GLY A 1 191 ? -3.180 -9.480 13.764 1.00 94.38 191 GLY A CA 1
ATOM 1448 C C . GLY A 1 191 ? -3.516 -10.284 12.513 1.00 94.38 191 GLY A C 1
ATOM 1449 O O . GLY A 1 191 ? -2.664 -10.992 11.976 1.00 94.38 191 GLY A O 1
ATOM 1450 N N . ALA A 1 192 ? -4.748 -10.136 12.034 1.00 95.56 192 ALA A N 1
ATOM 1451 C CA . ALA A 1 192 ? -5.155 -10.645 10.728 1.00 95.56 192 ALA A CA 1
ATOM 1452 C C . ALA A 1 192 ? -4.802 -9.635 9.627 1.00 95.56 192 ALA A C 1
ATOM 1454 O O . ALA A 1 192 ? -4.517 -8.466 9.905 1.00 95.56 192 ALA A O 1
ATOM 1455 N N . SER A 1 193 ? -4.824 -10.056 8.370 1.00 95.75 193 SER A N 1
ATOM 1456 C CA . SER A 1 193 ? -4.474 -9.208 7.235 1.00 95.75 193 SER A CA 1
ATOM 1457 C C . SER A 1 193 ? -5.256 -9.548 5.967 1.00 95.75 193 SER A C 1
ATOM 1459 O O . SER A 1 193 ? -5.548 -10.705 5.672 1.00 95.75 193 SER A O 1
ATOM 1461 N N . ALA A 1 194 ? -5.585 -8.515 5.198 1.00 95.38 194 ALA A N 1
ATOM 1462 C CA . ALA A 1 194 ? -6.263 -8.609 3.918 1.00 95.38 194 ALA A CA 1
ATOM 1463 C C . ALA A 1 194 ? -5.585 -7.695 2.893 1.00 95.38 194 ALA A C 1
ATOM 1465 O O . ALA A 1 194 ? -5.222 -6.568 3.222 1.00 95.38 194 ALA A O 1
ATOM 1466 N N . ALA A 1 195 ? -5.447 -8.154 1.650 1.00 95.12 195 ALA A N 1
ATOM 1467 C CA . ALA A 1 195 ? -4.813 -7.388 0.577 1.00 95.12 195 ALA A CA 1
ATOM 1468 C C . ALA A 1 195 ? -5.750 -7.206 -0.619 1.00 95.12 195 ALA A C 1
ATOM 1470 O O . ALA A 1 195 ? -6.384 -8.165 -1.067 1.00 95.12 195 ALA A O 1
ATOM 1471 N N . LEU A 1 196 ? -5.825 -5.989 -1.159 1.00 93.50 196 LEU A N 1
ATOM 1472 C CA . LEU A 1 196 ? -6.537 -5.705 -2.403 1.00 93.50 196 LEU A CA 1
ATOM 1473 C C . LEU A 1 196 ? -5.649 -6.017 -3.611 1.00 93.50 196 LEU A C 1
ATOM 1475 O O . LEU A 1 196 ? -4.640 -5.356 -3.844 1.00 93.50 196 LEU A O 1
ATOM 1479 N N . ILE A 1 197 ? -6.073 -6.974 -4.433 1.00 93.19 197 ILE A N 1
ATOM 1480 C CA . ILE A 1 197 ? -5.414 -7.331 -5.690 1.00 93.19 197 ILE A CA 1
ATOM 1481 C C . ILE A 1 197 ? -6.255 -6.814 -6.855 1.00 93.19 197 ILE A C 1
ATOM 1483 O O . ILE A 1 197 ? -7.387 -7.250 -7.084 1.00 93.19 197 ILE A O 1
ATOM 1487 N N . ALA A 1 198 ? -5.691 -5.861 -7.600 1.00 91.25 198 ALA A N 1
ATOM 1488 C CA . ALA A 1 198 ? -6.317 -5.326 -8.807 1.00 91.25 198 ALA A CA 1
ATOM 1489 C C . ALA A 1 198 ? -6.093 -6.241 -10.017 1.00 91.25 198 ALA A C 1
ATOM 1491 O O . ALA A 1 198 ? -7.035 -6.588 -10.729 1.00 91.25 198 ALA A O 1
ATOM 1492 N N . ASP A 1 199 ? -4.853 -6.667 -10.227 1.00 92.00 199 ASP A N 1
ATOM 1493 C CA . ASP A 1 199 ? -4.465 -7.595 -11.279 1.00 92.00 199 ASP A CA 1
ATOM 1494 C C . ASP A 1 199 ? -3.169 -8.316 -10.896 1.00 92.00 199 ASP A C 1
ATOM 1496 O O . ASP A 1 199 ? -2.485 -7.919 -9.953 1.00 92.00 199 ASP A O 1
ATOM 1500 N N . VAL A 1 200 ? -2.852 -9.380 -11.630 1.00 94.81 200 VAL A N 1
ATOM 1501 C CA . VAL A 1 200 ? -1.582 -10.117 -11.544 1.00 94.81 200 VAL A CA 1
ATOM 1502 C C . VAL A 1 200 ? -0.904 -10.204 -12.914 1.00 94.81 200 VAL A C 1
ATOM 1504 O O . VAL A 1 200 ? -0.146 -11.134 -13.201 1.00 94.81 200 VAL A O 1
ATOM 1507 N N . LEU A 1 201 ? -1.163 -9.225 -13.791 1.00 94.38 201 LEU A N 1
ATOM 1508 C CA . LEU A 1 201 ? -0.659 -9.235 -15.166 1.00 94.38 201 LEU A CA 1
ATOM 1509 C C . LEU A 1 201 ? 0.867 -9.372 -15.255 1.00 94.38 201 LEU A C 1
ATOM 1511 O O . LEU A 1 201 ? 1.314 -10.117 -16.130 1.00 94.38 201 LEU A O 1
ATOM 1515 N N . PRO A 1 202 ? 1.682 -8.745 -14.378 1.00 95.12 202 PRO A N 1
ATOM 1516 C CA . PRO A 1 202 ? 3.131 -8.920 -14.435 1.00 95.12 202 PRO A CA 1
ATOM 1517 C C . PRO A 1 202 ? 3.607 -10.358 -14.196 1.00 95.12 202 PRO A C 1
ATOM 1519 O O . PRO A 1 202 ? 4.696 -10.702 -14.648 1.00 95.12 202 PRO A O 1
ATOM 1522 N N . LEU A 1 203 ? 2.810 -11.192 -13.516 1.00 95.38 203 LEU A N 1
ATOM 1523 C CA . LEU A 1 203 ? 3.094 -12.618 -13.325 1.00 95.38 203 LEU A CA 1
ATOM 1524 C C . LEU A 1 203 ? 2.604 -13.458 -14.504 1.00 95.38 203 LEU A C 1
ATOM 1526 O O . LEU A 1 203 ? 3.303 -14.365 -14.946 1.00 95.38 203 LEU A O 1
ATOM 1530 N N . MET A 1 204 ? 1.424 -13.141 -15.037 1.00 95.88 204 MET A N 1
ATOM 1531 C CA . MET A 1 204 ? 0.830 -13.904 -16.137 1.00 95.88 204 MET A CA 1
ATOM 1532 C C . MET A 1 204 ? 1.508 -13.648 -17.483 1.00 95.88 204 MET A C 1
ATOM 1534 O O . MET A 1 204 ? 1.636 -14.561 -18.294 1.00 95.88 204 MET A O 1
ATOM 1538 N N . ARG A 1 205 ? 1.878 -12.390 -17.751 1.00 96.00 205 ARG A N 1
ATOM 1539 C CA . ARG A 1 205 ? 2.415 -11.910 -19.034 1.00 96.00 205 ARG A CA 1
ATOM 1540 C C . ARG A 1 205 ? 3.698 -11.106 -18.813 1.00 96.00 205 ARG A C 1
ATOM 1542 O O . ARG A 1 205 ? 3.744 -9.921 -19.158 1.00 96.00 205 ARG A O 1
ATOM 1549 N N . PRO A 1 206 ? 4.743 -11.706 -18.216 1.00 95.75 206 PRO A N 1
ATOM 1550 C CA . PRO A 1 206 ? 5.971 -10.993 -17.870 1.00 95.75 206 PRO A CA 1
ATOM 1551 C C . PRO A 1 206 ? 6.649 -10.358 -19.092 1.00 95.75 206 PRO A C 1
ATOM 1553 O O . PRO A 1 206 ? 7.331 -9.346 -18.956 1.00 95.75 206 PRO A O 1
ATOM 1556 N N . GLU A 1 207 ? 6.425 -10.889 -20.297 1.00 95.00 207 GLU A N 1
ATOM 1557 C CA . GLU A 1 207 ? 6.953 -10.346 -21.548 1.00 95.00 207 GLU A CA 1
ATOM 1558 C C . GLU A 1 207 ? 6.387 -8.964 -21.927 1.00 95.00 207 GLU A C 1
ATOM 1560 O O . GLU A 1 207 ? 6.941 -8.293 -22.799 1.00 95.00 207 GLU A O 1
ATOM 1565 N N . TRP A 1 208 ? 5.300 -8.519 -21.284 1.00 95.12 208 TRP A N 1
ATOM 1566 C CA . TRP A 1 208 ? 4.713 -7.188 -21.487 1.00 95.12 208 TRP A CA 1
ATOM 1567 C C . TRP A 1 208 ? 5.351 -6.098 -20.623 1.00 95.12 208 TRP A C 1
ATOM 1569 O O . TRP A 1 208 ? 5.097 -4.913 -20.846 1.00 95.12 208 TRP A O 1
ATOM 1579 N N . PHE A 1 209 ? 6.174 -6.478 -19.647 1.00 91.75 209 PHE A N 1
ATOM 1580 C CA . PHE A 1 209 ? 6.703 -5.573 -18.636 1.00 91.75 209 PHE A CA 1
ATOM 1581 C C . PHE A 1 209 ? 8.231 -5.579 -18.633 1.00 91.75 209 PHE A C 1
ATOM 1583 O O . PHE A 1 209 ? 8.884 -6.504 -19.115 1.00 91.75 209 PHE A O 1
ATOM 1590 N N . ASP A 1 210 ? 8.834 -4.526 -18.080 1.00 87.12 210 ASP A N 1
ATOM 1591 C CA . ASP A 1 210 ? 10.269 -4.553 -17.828 1.00 87.12 210 ASP A CA 1
ATOM 1592 C C . ASP A 1 210 ? 10.603 -5.535 -16.694 1.00 87.12 210 ASP A C 1
ATOM 1594 O O . ASP A 1 210 ? 9.831 -5.727 -15.752 1.00 87.12 210 ASP A O 1
ATOM 1598 N N . SER A 1 211 ? 11.782 -6.154 -16.772 1.00 87.00 211 SER A N 1
ATOM 1599 C CA . SER A 1 211 ? 12.191 -7.214 -15.842 1.00 87.00 211 SER A CA 1
ATOM 1600 C C . SER A 1 211 ? 12.261 -6.760 -14.384 1.00 87.00 211 SER A C 1
ATOM 1602 O O . SER A 1 211 ? 12.130 -7.580 -13.476 1.00 87.00 211 SER A O 1
ATOM 1604 N N . VAL A 1 212 ? 12.456 -5.464 -14.139 1.00 87.69 212 VAL A N 1
ATOM 1605 C CA . VAL A 1 212 ? 12.504 -4.912 -12.788 1.00 87.69 212 VAL A CA 1
ATOM 1606 C C . VAL A 1 212 ? 11.110 -4.762 -12.199 1.00 87.69 212 VAL A C 1
ATOM 1608 O O . VAL A 1 212 ? 10.929 -5.088 -11.027 1.00 87.69 212 VAL A O 1
ATOM 1611 N N . LEU A 1 213 ? 10.127 -4.333 -12.989 1.00 88.75 213 LEU A N 1
ATOM 1612 C CA . LEU A 1 213 ? 8.725 -4.355 -12.581 1.00 88.75 213 LEU A CA 1
ATOM 1613 C C . LEU A 1 213 ? 8.282 -5.783 -12.264 1.00 88.75 213 LEU A C 1
ATOM 1615 O O . LEU A 1 213 ? 7.752 -6.005 -11.180 1.00 88.75 213 LEU A O 1
ATOM 1619 N N . VAL A 1 214 ? 8.561 -6.748 -13.148 1.00 92.50 214 VAL A N 1
ATOM 1620 C CA . VAL A 1 214 ? 8.211 -8.163 -12.919 1.00 92.50 214 VAL A CA 1
ATOM 1621 C C . VAL A 1 214 ? 8.834 -8.673 -11.620 1.00 92.50 214 VAL A C 1
ATOM 1623 O O . VAL A 1 214 ? 8.128 -9.232 -10.784 1.00 92.50 214 VAL A O 1
ATOM 1626 N N . ARG A 1 215 ? 10.136 -8.435 -11.405 1.00 91.50 215 ARG A N 1
ATOM 1627 C CA . ARG A 1 215 ? 10.852 -8.822 -10.177 1.00 91.50 215 ARG A CA 1
ATOM 1628 C C . ARG A 1 215 ? 10.176 -8.270 -8.921 1.00 91.50 215 ARG A C 1
ATOM 1630 O O . ARG A 1 215 ? 9.948 -9.003 -7.962 1.00 91.50 215 ARG A O 1
ATOM 1637 N N . ASP A 1 216 ? 9.902 -6.974 -8.916 1.00 91.31 216 ASP A N 1
ATOM 1638 C CA . ASP A 1 216 ? 9.371 -6.274 -7.751 1.00 91.31 216 ASP A CA 1
ATOM 1639 C C . ASP A 1 216 ? 7.919 -6.664 -7.458 1.00 91.31 216 ASP A C 1
ATOM 1641 O O . ASP A 1 216 ? 7.565 -6.917 -6.308 1.00 91.31 216 ASP A O 1
ATOM 1645 N N . PHE A 1 217 ? 7.104 -6.793 -8.504 1.00 94.19 217 PHE A N 1
ATOM 1646 C CA . PHE A 1 217 ? 5.731 -7.267 -8.392 1.00 94.19 217 PHE A CA 1
ATOM 1647 C C . PHE A 1 217 ? 5.666 -8.721 -7.915 1.00 94.19 217 PHE A C 1
ATOM 1649 O O . PHE A 1 217 ? 4.879 -9.042 -7.031 1.00 94.19 217 PHE A O 1
ATOM 1656 N N . THR A 1 218 ? 6.546 -9.589 -8.423 1.00 94.19 218 THR A N 1
ATOM 1657 C CA . THR A 1 218 ? 6.653 -10.980 -7.952 1.00 94.19 218 THR A CA 1
ATOM 1658 C C . THR A 1 218 ? 6.948 -11.024 -6.459 1.00 94.19 218 THR A C 1
ATOM 1660 O O . THR A 1 218 ? 6.282 -11.736 -5.715 1.00 94.19 218 THR A O 1
ATOM 1663 N N . ARG A 1 219 ? 7.908 -10.217 -5.993 1.00 93.12 219 ARG A N 1
ATOM 1664 C CA . ARG A 1 219 ? 8.228 -10.121 -4.566 1.00 93.12 219 ARG A CA 1
ATOM 1665 C C . ARG A 1 219 ? 7.039 -9.633 -3.736 1.00 93.12 219 ARG A C 1
ATOM 1667 O O . ARG A 1 219 ? 6.819 -10.143 -2.644 1.00 93.12 219 ARG A O 1
ATOM 1674 N N . PHE A 1 220 ? 6.307 -8.644 -4.239 1.00 94.56 220 PHE A N 1
ATOM 1675 C CA . PHE A 1 220 ? 5.110 -8.119 -3.588 1.00 94.56 220 PHE A CA 1
ATOM 1676 C C . PHE A 1 220 ? 4.030 -9.198 -3.431 1.00 94.56 220 PHE A C 1
ATOM 1678 O O . PHE A 1 220 ? 3.575 -9.432 -2.314 1.00 94.56 220 PHE A O 1
ATOM 1685 N N . ILE A 1 221 ? 3.685 -9.905 -4.514 1.00 95.12 221 ILE A N 1
ATOM 1686 C CA . ILE A 1 221 ? 2.670 -10.967 -4.481 1.00 95.12 221 ILE A CA 1
ATOM 1687 C C . ILE A 1 221 ? 3.101 -12.134 -3.592 1.00 95.12 221 ILE A C 1
ATOM 1689 O O . ILE A 1 221 ? 2.307 -12.562 -2.763 1.00 95.12 221 ILE A O 1
ATOM 1693 N N . LEU A 1 222 ? 4.350 -12.604 -3.688 1.00 93.88 222 LEU A N 1
ATOM 1694 C CA . LEU A 1 222 ? 4.843 -13.686 -2.825 1.00 93.88 222 LEU A CA 1
ATOM 1695 C C . LEU A 1 222 ? 4.755 -13.322 -1.338 1.00 93.88 222 LEU A C 1
ATOM 1697 O O . LEU A 1 222 ? 4.344 -14.153 -0.534 1.00 93.88 222 LEU A O 1
ATOM 1701 N N . GLY A 1 223 ? 5.072 -12.074 -0.978 1.00 94.19 223 GLY A N 1
ATOM 1702 C CA . GLY A 1 223 ? 4.948 -11.624 0.406 1.00 94.19 223 GLY A CA 1
ATOM 1703 C C . GLY A 1 223 ? 3.513 -11.663 0.925 1.00 94.19 223 GLY A C 1
ATOM 1704 O O . GLY A 1 223 ? 3.286 -12.047 2.071 1.00 94.19 223 GLY A O 1
ATOM 1705 N N . HIS A 1 224 ? 2.535 -11.334 0.080 1.00 95.44 224 HIS A N 1
ATOM 1706 C CA . HIS A 1 224 ? 1.132 -11.508 0.437 1.00 95.44 224 HIS A CA 1
ATOM 1707 C C . HIS A 1 224 ? 0.717 -12.980 0.475 1.00 95.44 224 HIS A C 1
ATOM 1709 O O . HIS A 1 224 ? 0.065 -13.387 1.427 1.00 95.44 224 HIS A O 1
ATOM 1715 N N . LEU A 1 225 ? 1.108 -13.805 -0.500 1.00 94.25 225 LEU A N 1
ATOM 1716 C CA . LEU A 1 225 ? 0.760 -15.234 -0.523 1.00 94.25 225 LEU A CA 1
ATOM 1717 C C . LEU A 1 225 ? 1.277 -15.985 0.711 1.00 94.25 225 LEU A C 1
ATOM 1719 O O . LEU A 1 225 ? 0.624 -16.908 1.187 1.00 94.25 225 LEU A O 1
ATOM 1723 N N . HIS A 1 226 ? 2.425 -15.578 1.255 1.00 94.50 226 HIS A N 1
ATOM 1724 C CA . HIS A 1 226 ? 2.983 -16.184 2.462 1.00 94.50 226 HIS A CA 1
ATOM 1725 C C . HIS A 1 226 ? 2.292 -15.762 3.764 1.00 94.50 226 HIS A C 1
ATOM 1727 O O . HIS A 1 226 ? 2.372 -16.501 4.748 1.00 94.50 226 HIS A O 1
ATOM 1733 N N . HIS A 1 227 ? 1.696 -14.568 3.817 1.00 94.69 227 HIS A N 1
ATOM 1734 C CA . HIS A 1 227 ? 1.344 -13.939 5.095 1.00 94.69 227 HIS A CA 1
ATOM 1735 C C . HIS A 1 227 ? -0.082 -13.399 5.192 1.00 94.69 227 HIS A C 1
ATOM 1737 O O . HIS A 1 227 ? -0.568 -13.232 6.307 1.00 94.69 227 HIS A O 1
ATOM 1743 N N . SER A 1 228 ? -0.741 -13.103 4.072 1.00 95.44 228 SER A N 1
ATOM 1744 C CA . SER A 1 228 ? -2.091 -12.548 4.072 1.00 95.44 228 SER A CA 1
ATOM 1745 C C . SER A 1 228 ? -3.150 -13.616 4.317 1.00 95.44 228 SER A C 1
ATOM 1747 O O . SER A 1 228 ? -3.124 -14.681 3.706 1.00 95.44 228 SER A O 1
ATOM 1749 N N . ASP A 1 229 ? -4.114 -13.304 5.183 1.00 95.75 229 ASP A N 1
ATOM 1750 C CA . ASP A 1 229 ? -5.220 -14.208 5.515 1.00 95.75 229 ASP A CA 1
ATOM 1751 C C . ASP A 1 229 ? -6.340 -14.147 4.468 1.00 95.75 229 ASP A C 1
ATOM 1753 O O . ASP A 1 229 ? -7.071 -15.118 4.264 1.00 95.75 229 ASP A O 1
ATOM 1757 N N . LEU A 1 230 ? -6.489 -12.997 3.800 1.00 95.75 230 LEU A N 1
ATOM 1758 C CA . LEU A 1 230 ? -7.532 -12.763 2.808 1.00 95.75 230 LEU A CA 1
ATOM 1759 C C . LEU A 1 230 ? -7.026 -11.954 1.608 1.00 95.75 230 LEU A C 1
ATOM 1761 O O . LEU A 1 230 ? -6.272 -10.992 1.743 1.00 95.75 230 LEU A O 1
ATOM 1765 N N . PHE A 1 231 ? -7.539 -12.291 0.428 1.00 96.31 231 PHE A N 1
ATOM 1766 C CA . PHE A 1 231 ? -7.356 -11.511 -0.791 1.00 96.31 231 PHE A CA 1
ATOM 1767 C C . PHE A 1 231 ? -8.690 -10.945 -1.263 1.00 96.31 231 PHE A C 1
ATOM 1769 O O . PHE A 1 231 ? -9.637 -11.682 -1.541 1.00 96.31 231 PHE A O 1
ATOM 1776 N N . LEU A 1 232 ? -8.754 -9.624 -1.386 1.00 94.38 232 LEU A N 1
ATOM 1777 C CA . LEU A 1 232 ? -9.866 -8.908 -1.989 1.00 94.38 232 LEU A CA 1
ATOM 1778 C C . LEU A 1 232 ? -9.535 -8.703 -3.466 1.00 94.38 232 LEU A C 1
ATOM 1780 O O . LEU A 1 232 ? -8.625 -7.957 -3.804 1.00 94.38 232 LEU A O 1
ATOM 1784 N N . CYS A 1 233 ? -10.250 -9.380 -4.356 1.00 95.00 233 CYS A N 1
ATOM 1785 C CA . CYS A 1 233 ? -10.053 -9.236 -5.797 1.00 95.00 233 CYS A CA 1
ATOM 1786 C C . CYS A 1 233 ? -11.114 -8.297 -6.374 1.00 95.00 233 CYS A C 1
ATOM 1788 O O . CYS A 1 233 ? -12.290 -8.408 -6.032 1.00 95.00 233 CYS A O 1
ATOM 1790 N N . ILE A 1 234 ? -10.728 -7.406 -7.292 1.00 92.31 234 ILE A N 1
ATOM 1791 C CA . ILE A 1 234 ? -11.677 -6.454 -7.909 1.00 92.31 234 ILE A CA 1
ATOM 1792 C C . ILE A 1 234 ? -12.719 -7.127 -8.816 1.00 92.31 234 ILE A C 1
ATOM 1794 O O . ILE A 1 234 ? -13.701 -6.505 -9.216 1.00 92.31 234 ILE A O 1
ATOM 1798 N N . SER A 1 235 ? -12.489 -8.386 -9.188 1.00 95.44 235 SER A N 1
ATOM 1799 C CA . SER A 1 235 ? -13.394 -9.182 -10.004 1.00 95.44 235 SER A CA 1
ATOM 1800 C C . SER A 1 235 ? -13.142 -10.673 -9.794 1.00 95.44 235 SER A C 1
ATOM 1802 O O . SER A 1 235 ? -12.057 -11.081 -9.373 1.00 95.44 235 SER A O 1
ATOM 1804 N N . GLU A 1 236 ? -14.120 -11.494 -10.174 1.00 97.00 236 GLU A N 1
ATOM 1805 C CA . GLU A 1 236 ? -13.956 -12.950 -10.222 1.00 97.00 236 GLU A CA 1
ATOM 1806 C C . GLU A 1 236 ? -12.830 -13.367 -11.178 1.00 97.00 236 GLU A C 1
ATOM 1808 O O . GLU A 1 236 ? -12.109 -14.324 -10.910 1.00 97.00 236 GLU A O 1
ATOM 1813 N N . ARG A 1 237 ? -12.615 -12.613 -12.266 1.00 97.06 237 ARG A N 1
ATOM 1814 C CA . ARG A 1 237 ? -11.509 -12.883 -13.188 1.00 97.06 237 ARG A CA 1
ATOM 1815 C C . ARG A 1 237 ? -10.155 -12.703 -12.504 1.00 97.06 237 ARG A C 1
ATOM 1817 O O . ARG A 1 237 ? -9.339 -13.611 -12.574 1.00 97.06 237 ARG A O 1
ATOM 1824 N N . THR A 1 238 ? -9.956 -11.589 -11.798 1.00 95.75 238 THR A N 1
ATOM 1825 C CA . THR A 1 238 ? -8.732 -11.336 -11.019 1.00 95.75 238 THR A CA 1
ATOM 1826 C C . THR A 1 238 ? -8.507 -12.422 -9.968 1.00 95.75 238 THR A C 1
ATOM 1828 O O . THR A 1 238 ? -7.372 -12.828 -9.746 1.00 95.75 238 THR A O 1
ATOM 1831 N N . ARG A 1 239 ? -9.582 -12.923 -9.342 1.00 96.88 239 ARG A N 1
ATOM 1832 C CA . ARG A 1 239 ? -9.505 -14.025 -8.374 1.00 96.88 239 ARG A CA 1
ATOM 1833 C C . ARG A 1 239 ? -8.980 -15.311 -9.012 1.00 96.88 239 ARG A C 1
ATOM 1835 O O . ARG A 1 239 ? -8.115 -15.956 -8.433 1.00 96.88 239 ARG A O 1
ATOM 1842 N N . LEU A 1 240 ? -9.499 -15.682 -10.184 1.00 97.44 240 LEU A N 1
ATOM 1843 C CA . LEU A 1 240 ? -9.023 -16.850 -10.933 1.00 97.44 240 LEU A CA 1
ATOM 1844 C C . LEU A 1 240 ? -7.568 -16.670 -11.379 1.00 97.44 240 LEU A C 1
ATOM 1846 O O . LEU A 1 240 ? -6.760 -17.563 -11.169 1.00 97.44 240 LEU A O 1
ATOM 1850 N N . ASP A 1 241 ? -7.227 -15.494 -11.903 1.00 96.88 241 ASP A N 1
ATOM 1851 C CA . ASP A 1 241 ? -5.862 -15.176 -12.323 1.00 96.88 241 ASP A CA 1
ATOM 1852 C C . ASP A 1 241 ? -4.871 -15.250 -11.147 1.00 96.88 241 ASP A C 1
ATOM 1854 O O . ASP A 1 241 ? -3.765 -15.758 -11.307 1.00 96.88 241 ASP A O 1
ATOM 1858 N N . LEU A 1 242 ? -5.266 -14.784 -9.953 1.00 96.12 242 LEU A N 1
ATOM 1859 C CA . LEU A 1 242 ? -4.458 -14.902 -8.737 1.00 96.12 242 LEU A CA 1
ATOM 1860 C C . LEU A 1 242 ? -4.253 -16.367 -8.329 1.00 96.12 242 LEU A C 1
ATOM 1862 O O . LEU A 1 242 ? -3.148 -16.728 -7.944 1.00 96.12 242 LEU A O 1
ATOM 1866 N N . LEU A 1 243 ? -5.289 -17.205 -8.427 1.00 96.00 243 LEU A N 1
ATOM 1867 C CA . LEU A 1 243 ? -5.175 -18.639 -8.138 1.00 96.00 243 LEU A CA 1
ATOM 1868 C C . LEU A 1 243 ? -4.246 -19.369 -9.113 1.00 96.00 243 LEU A C 1
ATOM 1870 O O . LEU A 1 243 ? -3.592 -20.321 -8.707 1.00 96.00 243 LEU A O 1
ATOM 1874 N N . ASP A 1 244 ? -4.174 -18.929 -10.369 1.00 95.06 244 ASP A N 1
ATOM 1875 C CA . ASP A 1 244 ? -3.292 -19.533 -11.373 1.00 95.06 244 ASP A CA 1
ATOM 1876 C C . ASP A 1 244 ? -1.801 -19.232 -11.116 1.00 95.06 244 ASP A C 1
ATOM 1878 O O . ASP A 1 244 ? -0.933 -19.950 -11.617 1.00 95.06 244 ASP A O 1
ATOM 1882 N N . VAL A 1 245 ? -1.490 -18.167 -10.364 1.00 92.44 245 VAL A N 1
ATOM 1883 C CA . VAL A 1 245 ? -0.110 -17.723 -10.075 1.00 92.44 245 VAL A CA 1
ATOM 1884 C C . VAL A 1 245 ? 0.320 -17.924 -8.616 1.00 92.44 245 VAL A C 1
ATOM 1886 O O . VAL A 1 245 ? 1.457 -17.579 -8.283 1.00 92.44 245 VAL A O 1
ATOM 1889 N N . ALA A 1 246 ? -0.578 -18.427 -7.763 1.00 86.44 246 ALA A N 1
ATOM 1890 C CA . ALA A 1 246 ? -0.345 -18.717 -6.346 1.00 86.44 246 ALA A CA 1
ATOM 1891 C C . ALA A 1 246 ? 0.246 -20.118 -6.136 1.00 86.44 246 ALA A C 1
ATOM 1893 O O . ALA A 1 246 ? 1.157 -20.233 -5.285 1.00 86.44 246 ALA A O 1
#

Secondary structure (DSSP, 8-state):
-PPPPP--------------PPPEEEEEE-HHHHHSSS--HHHHHHHHHHHHHHT-TTTEEESS--GGGTT-SEEEEEEEEETTTTEEEEPPHHHHHHHHS---PPPHHHHHHTTS-HHHHHHHHHHHTSHHHHHHHHHHHHHHHHHHTGGGGGGBPPPP-TTEEEEE---GGG-SS-HHHHHHHHHHHT-EEEEEE---HHHH-GGGS-HHHHHHHHHHHHHHHHH-SEEEESSHHHHHHHHHH-

Radius of gyration: 24.07 Å; chains: 1; bounding box: 78×37×87 Å